Protein AF-A0A7S3U6E6-F1 (afdb_monomer)

Secondary structure (DSSP, 8-state):
--HHHHHHHHHHHHHHHHHHHHHHHTT-HHHHHHHHHHHHHHHHHHHHHGGGS-HHHHHHHHHHHHHHHHHHHHHHHHIIIII-PPPPPGGGSPPPPP-----PPPGGGTS--SSS---TTS-----TTTTSPPHHHHHHHHHHHHHHHHHHHHHHHHHHHHHHHHHHHHHHTTTTHHHHHHHHTT-----SS----HHHHHHHHHHHHTTHHHHHHHHHHHHHHHHHHHHHHHHHHHHHHHHHHHHHHHHHHHHTHHHHTT--HHHHHHHHHHHHHHHHHHHHHHHHHHHHHHHHHHHHHHHTTS---

Organism: NCBI:txid141414

InterPro domains:
  IPR004328 BRO1 domain [PF03097] (7-146)
  IPR025304 ALIX V-shaped domain [PF13949] (196-299)
  IPR038499 BRO1 domain superfamily [G3DSA:1.25.40.280] (1-129)

Foldseek 3Di:
DDVVLLVVLLVQLVLLQVVLVVCVVVVNLLASLLSLVVSLVSLVVSLVVCPVPDPVVSVVSVVSNVVSVVVNVVSVVCCVPPVVDHRDHNVVDDDRDDDDPDDDDDVVQVDPPQDDDHDPPDPPDDDPCPVPDDPVVVVVVVVVVVVVVVVVVVVVVVVVVVVVVVVVVCVVVVPPQVVQLVVVVPDDDDDDDRDGRPVVVVVVVVCVVCVHVVNVVVVLVVLVVVLVVLVVVLVVLVVVLVVVVVVLVVCCVVVPPVSVVVPPPVVVSVVVVVVSVVSVVVSVVSVVVSVVVVVVSVVVVVVVPPPPD

pLDDT: mean 84.19, std 14.49, range [32.25, 97.5]

Sequence (309 aa):
ANVVDWNLALFEGLAQFHAAEQHAAAYEYGHQVARLSIGVVKLKHAVALSSKATPELRKVYEEALAKVEWAHGLAVKDNSTVYLEPIPDAATLPAVPGTSIAKPLPYEDLEPTNGESGPPNTSTSEDPFIHIVPVAIQHILDRYDTAARAKLDSLNERLQKVVERGSSRLLELDLPHALQAMEGGDKSQTSGVEALPTSLAASLTAVHKAGGEQALRAAVTKLSEVELKCTKAAEEVGATLDGEEAAEREMETEHGPQWRLVSTASAAITAARADLSSCSAKLSAAAKANALVFERFSKLTASDAMPLL

Nearest PDB structures (foldseek):
  5crv-assembly1_A  TM=9.627E-01  e=7.855E-04  Homo sapiens
  5mk2-assembly2_B  TM=9.727E-01  e=1.427E-03  Homo sapiens
  5crv-assembly2_B  TM=9.685E-01  e=2.454E-03  Homo sapiens
  5mjz-assembly2_B  TM=9.714E-01  e=6.517E-03  Homo sapiens
  5mk2-assembly1_A  TM=8.931E-01  e=8.548E-03  Homo sapiens

Solvent-accessible surface area (backbone atoms only — not comparable to full-atom values): 17686 Å² total; per-residue (Å²): 130,56,74,65,59,32,50,49,29,40,52,55,14,51,51,26,44,56,53,18,53,54,28,51,74,69,72,36,55,18,55,18,39,38,32,24,54,54,14,42,54,32,23,52,49,20,47,63,64,37,70,83,50,57,73,72,63,40,46,56,44,50,53,52,36,52,54,44,47,51,53,34,54,49,45,48,51,46,30,74,73,75,67,67,53,75,66,56,59,79,86,78,56,82,81,83,87,85,78,86,87,76,74,86,78,60,68,75,68,71,42,81,55,89,71,90,82,53,68,98,82,65,80,88,70,73,66,93,55,77,83,60,78,55,67,73,57,53,56,51,51,52,52,48,52,53,52,51,48,54,52,51,51,52,52,49,53,52,50,50,55,49,51,52,53,49,52,52,53,30,54,76,66,42,48,69,51,56,59,42,51,58,65,58,68,74,59,82,84,79,85,90,71,87,80,69,33,67,70,57,51,51,51,50,52,52,42,52,74,66,45,40,68,63,44,52,54,52,51,55,54,49,50,54,53,50,51,52,52,53,53,48,52,50,51,52,52,49,51,52,53,54,50,52,54,49,53,51,52,50,46,39,73,75,49,41,75,65,38,64,77,70,57,61,56,67,65,52,50,52,52,52,49,54,52,51,52,54,50,50,52,51,50,56,53,48,52,54,52,48,50,54,50,52,53,52,50,49,54,56,60,53,60,68,69,55,78,86,125

Mean predicted aligned error: 15.64 Å

Radius of gyration: 49.85 Å; Cα contacts (8 Å, |Δi|>4): 158; chains: 1; bounding box: 90×58×134 Å

Structure (mmCIF, N/CA/C/O backbone):
data_AF-A0A7S3U6E6-F1
#
_entry.id   AF-A0A7S3U6E6-F1
#
loop_
_atom_site.group_PDB
_atom_site.id
_atom_site.type_symbol
_atom_site.label_atom_id
_atom_site.label_alt_id
_atom_site.label_comp_id
_atom_site.label_asym_id
_atom_site.label_entity_id
_atom_site.label_seq_id
_atom_site.pdbx_PDB_ins_code
_atom_site.Cartn_x
_atom_site.Cartn_y
_atom_site.Cartn_z
_atom_site.occupancy
_atom_site.B_iso_or_equiv
_atom_site.auth_seq_id
_atom_site.auth_comp_id
_atom_site.auth_asym_id
_atom_site.auth_atom_id
_atom_site.pdbx_PDB_model_num
ATOM 1 N N . ALA A 1 1 ? 19.314 14.553 -38.850 1.00 57.84 1 ALA A N 1
ATOM 2 C CA . ALA A 1 1 ? 19.413 13.263 -39.545 1.00 57.84 1 ALA A CA 1
ATOM 3 C C . ALA A 1 1 ? 19.438 12.210 -38.462 1.00 57.84 1 ALA A C 1
ATOM 5 O O . ALA A 1 1 ? 20.307 12.276 -37.594 1.00 57.84 1 ALA A O 1
ATOM 6 N N . ASN A 1 2 ? 18.406 11.380 -38.426 1.00 78.94 2 ASN A N 1
ATOM 7 C CA . ASN A 1 2 ? 18.272 10.351 -37.407 1.00 78.94 2 ASN A CA 1
ATOM 8 C C . ASN A 1 2 ? 19.170 9.173 -37.802 1.00 78.94 2 ASN A C 1
ATOM 10 O O . ASN A 1 2 ? 19.362 8.925 -38.988 1.00 78.94 2 ASN A O 1
ATOM 14 N N . VAL A 1 3 ? 19.705 8.427 -36.830 1.00 84.50 3 VAL A N 1
ATOM 15 C CA . VAL A 1 3 ? 20.525 7.218 -37.084 1.00 84.50 3 VAL A CA 1
ATOM 16 C C . VAL A 1 3 ? 19.800 6.229 -38.011 1.00 84.50 3 VAL A C 1
ATOM 18 O O . VAL A 1 3 ? 20.423 5.524 -38.799 1.00 84.50 3 VAL A O 1
ATOM 21 N N . VAL A 1 4 ? 18.465 6.239 -37.970 1.00 89.12 4 VAL A N 1
ATOM 22 C CA . VAL A 1 4 ? 17.587 5.491 -38.877 1.00 89.12 4 VAL A CA 1
ATOM 23 C C . VAL A 1 4 ? 17.832 5.849 -40.347 1.00 89.12 4 VAL A C 1
ATOM 25 O O . VAL A 1 4 ? 17.967 4.946 -41.163 1.00 89.12 4 VAL A O 1
ATOM 28 N N . ASP A 1 5 ? 17.960 7.136 -40.683 1.00 88.31 5 ASP A N 1
ATOM 29 C CA . ASP A 1 5 ? 18.168 7.598 -42.063 1.00 88.31 5 ASP A CA 1
ATOM 30 C C . ASP A 1 5 ? 19.552 7.181 -42.587 1.00 88.31 5 ASP A C 1
ATOM 32 O O . ASP A 1 5 ? 19.709 6.828 -43.756 1.00 88.31 5 ASP A O 1
ATOM 36 N N . TRP A 1 6 ? 20.564 7.188 -41.710 1.00 89.56 6 TRP A N 1
ATOM 37 C CA . TRP A 1 6 ? 21.925 6.740 -42.034 1.00 89.56 6 TRP A CA 1
ATOM 38 C C . TRP A 1 6 ? 21.951 5.243 -42.331 1.00 89.56 6 TRP A C 1
ATOM 40 O O . TRP A 1 6 ? 22.497 4.810 -43.346 1.00 89.56 6 TRP A O 1
ATOM 50 N N . ASN A 1 7 ? 21.314 4.458 -41.459 1.00 91.25 7 ASN A N 1
ATOM 51 C CA . ASN A 1 7 ? 21.213 3.013 -41.611 1.00 91.25 7 ASN A CA 1
ATOM 52 C C . ASN A 1 7 ? 20.368 2.629 -42.826 1.00 91.25 7 ASN A C 1
ATOM 54 O O . ASN A 1 7 ? 20.728 1.689 -43.525 1.00 91.25 7 ASN A O 1
ATOM 58 N N . LEU A 1 8 ? 19.302 3.373 -43.128 1.00 92.12 8 LEU A N 1
ATOM 59 C CA . LEU A 1 8 ? 18.511 3.165 -44.339 1.00 92.12 8 LEU A CA 1
ATOM 60 C C . LEU A 1 8 ? 19.380 3.317 -45.594 1.00 92.12 8 LEU A C 1
ATOM 62 O O . LEU A 1 8 ? 19.430 2.404 -46.415 1.00 92.12 8 LEU A O 1
ATOM 66 N N . ALA A 1 9 ? 20.123 4.422 -45.715 1.00 91.50 9 ALA A N 1
ATOM 67 C CA . ALA A 1 9 ? 21.007 4.655 -46.857 1.00 91.50 9 ALA A CA 1
ATOM 68 C C . ALA A 1 9 ? 22.141 3.613 -46.956 1.00 91.50 9 ALA A C 1
ATOM 70 O O . ALA A 1 9 ? 22.492 3.188 -48.059 1.00 91.50 9 ALA A O 1
ATOM 71 N N . LEU A 1 10 ? 22.679 3.164 -45.814 1.00 92.94 10 LEU A N 1
ATOM 72 C CA . LEU A 1 10 ? 23.661 2.078 -45.749 1.00 92.94 10 LEU A CA 1
ATOM 73 C C . LEU A 1 10 ? 23.078 0.758 -46.274 1.00 92.94 10 LEU A C 1
ATOM 75 O O . LEU A 1 10 ? 23.670 0.141 -47.160 1.00 92.94 10 LEU A O 1
ATOM 79 N N . PHE A 1 11 ? 21.923 0.329 -45.757 1.00 93.12 11 PHE A N 1
ATOM 80 C CA . PHE A 1 11 ? 21.295 -0.930 -46.160 1.00 93.12 11 PHE A CA 1
ATOM 81 C C . PHE A 1 11 ? 20.821 -0.902 -47.616 1.00 93.12 11 PHE A C 1
ATOM 83 O O . PHE A 1 11 ? 20.981 -1.901 -48.312 1.00 93.12 11 PHE A O 1
ATOM 90 N N . GLU A 1 12 ? 20.326 0.234 -48.117 1.00 92.44 12 GLU A N 1
ATOM 91 C CA . GLU A 1 12 ? 20.015 0.408 -49.542 1.00 92.44 12 GLU A CA 1
ATOM 92 C C . GLU A 1 12 ? 21.263 0.251 -50.424 1.00 92.44 12 GLU A C 1
ATOM 94 O O . GLU A 1 12 ? 21.216 -0.431 -51.449 1.00 92.44 12 GLU A O 1
ATOM 99 N N . GLY A 1 13 ? 22.391 0.853 -50.029 1.00 93.06 13 GLY A N 1
ATOM 100 C CA . GLY A 1 13 ? 23.655 0.737 -50.758 1.00 93.06 13 GLY A CA 1
ATOM 101 C C . GLY A 1 13 ? 24.201 -0.694 -50.779 1.00 93.06 13 GLY A C 1
ATOM 102 O O . GLY A 1 13 ? 24.593 -1.196 -51.834 1.00 93.06 13 GLY A O 1
ATOM 103 N N . LEU A 1 14 ? 24.163 -1.379 -49.633 1.00 93.56 14 LEU A N 1
ATOM 104 C CA . LEU A 1 14 ? 24.578 -2.780 -49.511 1.00 93.56 14 LEU A CA 1
ATOM 105 C C . LEU A 1 14 ? 23.646 -3.738 -50.268 1.00 93.56 14 LEU A C 1
ATOM 107 O O . LEU A 1 14 ? 24.119 -4.702 -50.868 1.00 93.56 14 LEU A O 1
ATOM 111 N N . ALA A 1 15 ? 22.341 -3.457 -50.306 1.00 93.81 15 ALA A N 1
ATOM 112 C CA . ALA A 1 15 ? 21.394 -4.232 -51.103 1.00 93.81 15 ALA A CA 1
ATOM 113 C C . ALA A 1 15 ? 21.735 -4.168 -52.602 1.00 93.81 15 ALA A C 1
ATOM 115 O O . ALA A 1 15 ? 21.702 -5.194 -53.280 1.00 93.81 15 ALA A O 1
ATOM 116 N N . GLN A 1 16 ? 22.127 -2.994 -53.117 1.00 93.75 16 GLN A N 1
ATOM 117 C CA . GLN A 1 16 ? 22.578 -2.858 -54.510 1.00 93.75 16 GLN A CA 1
ATOM 118 C C . GLN A 1 16 ? 23.916 -3.558 -54.768 1.00 93.75 16 GLN A C 1
ATOM 120 O O . GLN A 1 16 ? 24.091 -4.142 -55.835 1.00 93.75 16 GLN A O 1
ATOM 125 N N . PHE A 1 17 ? 24.835 -3.546 -53.798 1.00 94.94 17 PHE A N 1
ATOM 126 C CA . PHE A 1 17 ? 26.099 -4.280 -53.886 1.00 94.94 17 PHE A CA 1
ATOM 127 C C . PHE A 1 17 ? 25.871 -5.794 -54.034 1.00 94.94 17 PHE A C 1
ATOM 129 O O . PHE A 1 17 ? 26.370 -6.394 -54.983 1.00 94.94 17 PHE A O 1
ATOM 136 N N . HIS A 1 18 ? 25.048 -6.399 -53.173 1.00 93.62 18 HIS A N 1
ATOM 137 C CA . HIS A 1 18 ? 24.742 -7.831 -53.266 1.00 93.62 18 HIS A CA 1
ATOM 138 C C . HIS A 1 18 ? 23.909 -8.188 -54.504 1.00 93.62 18 HIS A C 1
ATOM 140 O O . HIS A 1 18 ? 24.116 -9.239 -55.105 1.00 93.62 18 HIS A O 1
ATOM 146 N N . ALA A 1 19 ? 23.004 -7.309 -54.942 1.00 92.38 19 ALA A N 1
ATOM 147 C CA . ALA A 1 19 ? 22.303 -7.498 -56.211 1.00 92.38 19 ALA A CA 1
ATOM 148 C C . ALA A 1 19 ? 23.268 -7.443 -57.413 1.00 92.38 19 ALA A C 1
ATOM 150 O O . ALA A 1 19 ? 23.096 -8.185 -58.376 1.00 92.38 19 ALA A O 1
ATOM 151 N N . ALA A 1 20 ? 24.311 -6.608 -57.364 1.00 93.00 20 ALA A N 1
ATOM 152 C CA . ALA A 1 20 ? 25.338 -6.574 -58.401 1.00 93.00 20 ALA A CA 1
ATOM 153 C C . ALA A 1 20 ? 26.174 -7.866 -58.444 1.00 93.00 20 ALA A C 1
ATOM 155 O O . ALA A 1 20 ? 26.510 -8.324 -59.532 1.00 93.00 20 ALA A O 1
ATOM 156 N N . GLU A 1 21 ? 26.461 -8.489 -57.295 1.00 93.31 21 GLU A N 1
ATOM 157 C CA . GLU A 1 21 ? 27.116 -9.809 -57.237 1.00 93.31 21 GLU A CA 1
ATOM 158 C C . GLU A 1 21 ? 26.274 -10.897 -57.929 1.00 93.31 21 GLU A C 1
ATOM 160 O O . GLU A 1 21 ? 26.826 -11.765 -58.604 1.00 93.31 21 GLU A O 1
ATOM 165 N N . GLN A 1 22 ? 24.940 -10.824 -57.835 1.00 92.88 22 GLN A N 1
ATOM 166 C CA . GLN A 1 22 ? 24.043 -11.746 -58.547 1.00 92.88 22 GLN A CA 1
ATOM 167 C C . GLN A 1 22 ? 24.127 -11.568 -60.070 1.00 92.88 22 GLN A C 1
ATOM 169 O O . GLN A 1 22 ? 24.227 -12.560 -60.789 1.00 92.88 22 GLN A O 1
ATOM 174 N N . HIS A 1 23 ? 24.153 -10.325 -60.566 1.00 90.94 23 HIS A N 1
ATOM 175 C CA . HIS A 1 23 ? 24.344 -10.049 -61.997 1.00 90.94 23 HIS A CA 1
ATOM 176 C C . HIS A 1 23 ? 25.736 -10.466 -62.488 1.00 90.94 23 HIS A C 1
ATOM 178 O O . HIS A 1 23 ? 25.863 -11.007 -63.583 1.00 90.94 23 HIS A O 1
ATOM 184 N N . ALA A 1 24 ? 26.772 -10.307 -61.657 1.00 91.38 24 ALA A N 1
ATOM 185 C CA . ALA A 1 24 ? 28.116 -10.794 -61.964 1.00 91.38 24 ALA A CA 1
ATOM 186 C C . ALA A 1 24 ? 28.147 -12.323 -62.130 1.00 91.38 24 ALA A C 1
ATOM 188 O O . ALA A 1 24 ? 28.786 -12.837 -63.046 1.00 91.38 24 ALA A O 1
ATOM 189 N N . ALA A 1 25 ? 27.425 -13.053 -61.272 1.00 92.88 25 ALA A N 1
ATOM 190 C CA . ALA A 1 25 ? 27.280 -14.505 -61.373 1.00 92.88 25 ALA A CA 1
ATOM 191 C C . ALA A 1 25 ? 26.438 -14.942 -62.588 1.00 92.88 25 ALA A C 1
ATOM 193 O O . ALA A 1 25 ? 26.636 -16.039 -63.105 1.00 92.88 25 ALA A O 1
ATO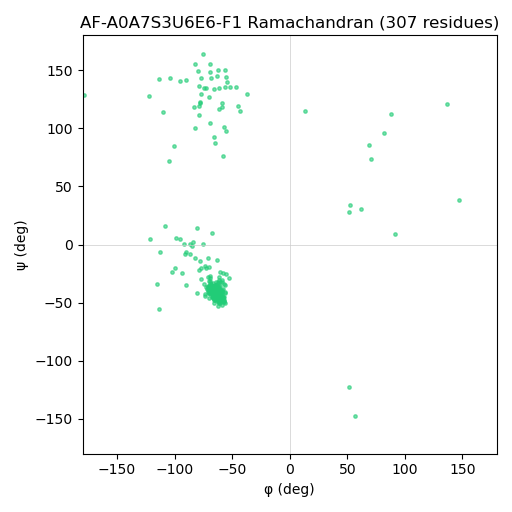M 194 N N . ALA A 1 26 ? 25.521 -14.086 -63.049 1.00 92.81 26 ALA A N 1
ATOM 195 C CA . ALA A 1 26 ? 24.709 -14.295 -64.246 1.00 92.81 26 ALA A CA 1
ATOM 196 C C . ALA A 1 26 ? 25.406 -13.870 -65.555 1.00 92.81 26 ALA A C 1
ATOM 198 O O . ALA A 1 26 ? 24.804 -14.002 -66.617 1.00 92.81 26 ALA A O 1
ATOM 199 N N . TYR A 1 27 ? 26.660 -13.401 -65.492 1.00 91.50 27 TYR A N 1
ATOM 200 C CA . TYR A 1 27 ? 27.415 -12.852 -66.628 1.00 91.50 27 TYR A CA 1
ATOM 201 C C . TYR A 1 27 ? 26.779 -11.596 -67.254 1.00 91.50 27 TYR A C 1
ATOM 203 O O . TYR A 1 27 ? 26.931 -11.357 -68.444 1.00 91.50 27 TYR A O 1
ATOM 211 N N . GLU A 1 28 ? 26.072 -10.788 -66.459 1.00 92.31 28 GLU A N 1
ATOM 212 C CA . GLU A 1 28 ? 25.461 -9.518 -66.875 1.00 92.31 28 GLU A CA 1
ATOM 213 C C . GLU A 1 28 ? 26.282 -8.334 -66.329 1.00 92.31 28 GLU A C 1
ATOM 215 O O . GLU A 1 28 ? 25.890 -7.629 -65.388 1.00 92.31 28 GLU A O 1
ATOM 220 N N . TYR A 1 29 ? 27.462 -8.117 -66.902 1.00 91.50 29 TYR A N 1
ATOM 221 C CA . TYR A 1 29 ? 28.455 -7.161 -66.404 1.00 91.50 29 TYR A CA 1
ATOM 222 C C . TYR A 1 29 ? 28.026 -5.694 -66.562 1.00 91.50 29 TYR A C 1
ATOM 224 O O . TYR A 1 29 ? 28.330 -4.862 -65.699 1.00 91.50 29 TYR A O 1
ATOM 232 N N . GLY A 1 30 ? 27.249 -5.361 -67.595 1.00 90.31 30 GLY A N 1
ATOM 233 C CA . GLY A 1 30 ? 26.661 -4.026 -67.754 1.00 90.31 30 GLY A CA 1
ATOM 234 C C . GLY A 1 30 ? 25.697 -3.682 -66.610 1.00 90.31 30 GLY A C 1
ATOM 235 O O . GLY A 1 30 ? 25.756 -2.589 -66.039 1.00 90.31 30 GLY A O 1
ATOM 236 N N . HIS A 1 31 ? 24.862 -4.646 -66.209 1.00 91.06 31 HIS A N 1
ATOM 237 C CA . HIS A 1 31 ? 23.905 -4.503 -65.104 1.00 91.06 31 HIS A CA 1
ATOM 238 C C . HIS A 1 31 ? 24.609 -4.446 -63.742 1.00 91.06 31 HIS A C 1
ATOM 240 O O . HIS A 1 31 ? 24.211 -3.663 -62.872 1.00 91.06 31 HIS A O 1
ATOM 246 N N . GLN A 1 32 ? 25.690 -5.214 -63.570 1.00 92.94 32 GLN A N 1
ATOM 247 C CA . GLN A 1 32 ? 26.552 -5.149 -62.389 1.00 92.94 32 GLN A CA 1
ATOM 248 C C . GLN A 1 32 ? 27.117 -3.734 -62.182 1.00 92.94 32 GLN A C 1
ATOM 250 O O . GLN A 1 32 ? 27.002 -3.181 -61.084 1.00 92.94 32 GLN A O 1
ATOM 255 N N . VAL A 1 33 ? 27.691 -3.125 -63.225 1.00 93.12 33 VAL A N 1
ATOM 256 C CA . VAL A 1 33 ? 28.252 -1.765 -63.151 1.00 93.12 33 VAL A CA 1
ATOM 257 C C . VAL A 1 33 ? 27.169 -0.740 -62.813 1.00 93.12 33 VAL A C 1
ATOM 259 O O . VAL A 1 33 ? 27.366 0.088 -61.918 1.00 93.12 33 VAL A O 1
ATOM 262 N N . ALA A 1 34 ? 26.002 -0.829 -63.459 1.00 93.06 34 ALA A N 1
ATOM 263 C CA . ALA A 1 34 ? 24.884 0.072 -63.196 1.00 93.06 34 ALA A CA 1
ATOM 264 C C . ALA A 1 34 ? 24.429 0.006 -61.725 1.00 93.06 34 ALA A C 1
ATOM 266 O O . ALA A 1 34 ? 24.319 1.044 -61.068 1.00 93.06 34 ALA A O 1
ATOM 267 N N . ARG A 1 35 ? 24.261 -1.195 -61.152 1.00 93.00 35 ARG A N 1
ATOM 268 C CA . ARG A 1 35 ? 23.884 -1.353 -59.734 1.00 93.00 35 ARG A CA 1
ATOM 269 C C . ARG A 1 35 ? 24.956 -0.878 -58.760 1.00 93.00 35 ARG A C 1
ATOM 271 O O . ARG A 1 35 ? 24.628 -0.204 -57.782 1.00 93.00 35 ARG A O 1
ATOM 278 N N . LEU A 1 36 ? 26.228 -1.174 -59.027 1.00 94.31 36 LEU A N 1
ATOM 279 C CA . LEU A 1 36 ? 27.333 -0.699 -58.190 1.00 94.31 36 LEU A CA 1
ATOM 280 C C . LEU A 1 36 ? 27.416 0.831 -58.184 1.00 94.31 36 LEU A C 1
ATOM 282 O O . LEU A 1 36 ? 27.642 1.418 -57.127 1.00 94.31 36 LEU A O 1
ATOM 286 N N . SER A 1 37 ? 27.154 1.486 -59.318 1.00 93.94 37 SER A N 1
ATOM 287 C CA . SER A 1 37 ? 27.130 2.952 -59.392 1.00 93.94 37 SER A CA 1
ATOM 288 C C . SER A 1 37 ? 26.057 3.562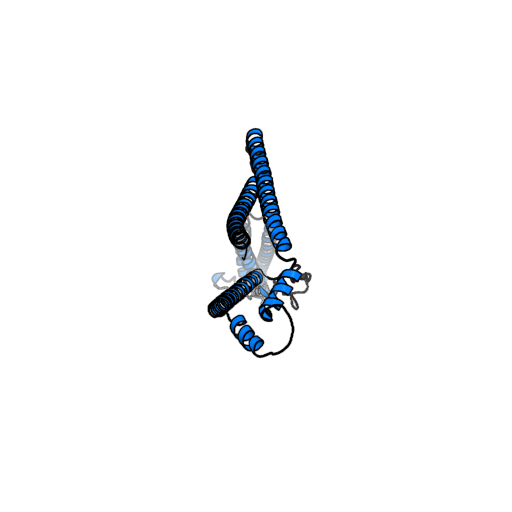 -58.473 1.00 93.94 37 SER A C 1
ATOM 290 O O . SER A 1 37 ? 26.336 4.508 -57.732 1.00 93.94 37 SER A O 1
ATOM 292 N N . ILE A 1 38 ? 24.863 2.957 -58.422 1.00 92.56 38 ILE A N 1
ATOM 293 C CA . ILE A 1 38 ? 23.770 3.357 -57.522 1.00 92.56 38 ILE A CA 1
ATOM 294 C C . ILE A 1 38 ? 24.174 3.128 -56.060 1.00 92.56 38 ILE A C 1
ATOM 296 O O . ILE A 1 38 ? 23.966 4.005 -55.216 1.00 92.56 38 ILE A O 1
ATOM 300 N N . GLY A 1 39 ? 24.790 1.980 -55.760 1.00 92.94 39 GLY A N 1
ATOM 301 C CA . GLY A 1 39 ? 25.299 1.654 -54.426 1.00 92.94 39 GLY A CA 1
ATOM 302 C C . GLY A 1 39 ? 26.314 2.681 -53.913 1.00 92.94 39 GLY A C 1
ATOM 303 O O . GLY A 1 39 ? 26.185 3.161 -52.786 1.00 92.94 39 GLY A O 1
ATOM 304 N N . VAL A 1 40 ? 27.266 3.101 -54.756 1.00 94.81 40 VAL A N 1
ATOM 305 C CA . VAL A 1 40 ? 28.261 4.137 -54.416 1.00 94.81 40 VAL A CA 1
ATOM 306 C C . VAL A 1 40 ? 27.590 5.476 -54.101 1.00 94.81 40 VAL A C 1
ATOM 308 O O . VAL A 1 40 ? 27.946 6.117 -53.111 1.00 94.81 40 VAL A O 1
ATOM 311 N N . VAL A 1 41 ? 26.604 5.907 -54.894 1.00 94.81 41 VAL A N 1
ATOM 312 C CA . VAL A 1 41 ? 25.874 7.166 -54.645 1.00 94.81 41 VAL A CA 1
ATOM 313 C C . VAL A 1 41 ? 25.133 7.118 -53.304 1.00 94.81 41 VAL A C 1
ATOM 315 O O . VAL A 1 41 ? 25.199 8.074 -52.526 1.00 94.81 41 VAL A O 1
ATOM 318 N N . LYS A 1 42 ? 24.472 5.998 -52.994 1.00 93.00 42 LYS A N 1
ATOM 319 C CA . LYS A 1 42 ? 23.738 5.802 -51.733 1.00 93.00 42 LYS A CA 1
ATOM 320 C C . LYS A 1 42 ? 24.662 5.765 -50.514 1.00 93.00 42 LYS A C 1
ATOM 322 O O . LYS A 1 42 ? 24.359 6.406 -49.510 1.00 93.00 42 LYS A O 1
ATOM 327 N N . LEU A 1 43 ? 25.820 5.113 -50.616 1.00 92.88 43 LEU A N 1
ATOM 328 C CA . LEU A 1 43 ? 26.810 5.075 -49.534 1.00 92.88 43 LEU A CA 1
ATOM 329 C C . LEU A 1 43 ? 27.514 6.422 -49.333 1.00 92.88 43 LEU A C 1
ATOM 331 O O . LEU A 1 43 ? 27.734 6.827 -48.194 1.00 92.88 43 LEU A O 1
ATOM 335 N N . LYS A 1 44 ? 27.783 7.179 -50.407 1.00 93.50 44 LYS A N 1
ATOM 336 C CA . LYS A 1 44 ? 28.262 8.573 -50.305 1.00 93.50 44 LYS A CA 1
ATOM 337 C C . LYS A 1 44 ? 27.272 9.453 -49.558 1.00 93.50 44 LYS A C 1
ATOM 339 O O . LYS A 1 44 ? 27.670 10.258 -48.716 1.00 93.50 44 LYS A O 1
ATOM 344 N N . HIS A 1 45 ? 25.985 9.270 -49.834 1.00 91.00 45 HIS A N 1
ATOM 345 C CA . HIS A 1 45 ? 24.927 9.955 -49.108 1.00 91.00 45 HIS A CA 1
ATOM 346 C C . HIS A 1 45 ? 24.888 9.535 -47.628 1.00 91.00 45 HIS A C 1
ATOM 348 O O . HIS A 1 45 ? 24.809 10.408 -46.767 1.00 91.00 45 HIS A O 1
ATOM 354 N N . ALA A 1 46 ? 25.039 8.243 -47.313 1.00 89.62 46 ALA A N 1
ATOM 355 C CA . ALA A 1 46 ? 25.116 7.753 -45.933 1.00 89.62 46 ALA A CA 1
ATOM 356 C C . ALA A 1 46 ? 26.277 8.396 -45.147 1.00 89.62 46 ALA A C 1
ATOM 358 O O . ALA A 1 46 ? 26.056 8.911 -44.050 1.00 89.62 46 ALA A O 1
ATOM 359 N N . VAL A 1 47 ? 27.479 8.462 -45.737 1.00 90.31 47 VAL A N 1
ATOM 360 C CA . VAL A 1 47 ? 28.668 9.085 -45.121 1.00 90.31 47 VAL A CA 1
ATOM 361 C C . VAL A 1 47 ? 28.490 10.597 -44.924 1.00 90.31 47 VAL A C 1
ATOM 363 O O . VAL A 1 47 ? 28.868 11.142 -43.885 1.00 90.31 47 VAL A O 1
ATOM 366 N N . ALA A 1 48 ? 27.875 11.291 -45.888 1.00 90.31 48 ALA A N 1
ATOM 367 C CA . ALA A 1 48 ? 27.573 12.718 -45.760 1.00 90.31 48 ALA A CA 1
ATOM 368 C C . ALA A 1 48 ? 26.578 12.993 -44.616 1.00 90.31 48 ALA A C 1
ATOM 370 O O . ALA A 1 48 ? 26.755 13.934 -43.829 1.00 90.31 48 ALA A O 1
ATOM 371 N N . LEU A 1 49 ? 25.553 12.146 -44.486 1.00 86.75 49 LEU A N 1
ATOM 372 C CA . LEU A 1 49 ? 24.557 12.247 -43.422 1.00 86.75 49 LEU A CA 1
ATOM 373 C C . LEU A 1 49 ? 25.140 11.912 -42.041 1.00 86.75 49 LEU A C 1
ATOM 375 O O . LEU A 1 49 ? 24.757 12.560 -41.062 1.00 86.75 49 LEU A O 1
ATOM 379 N N . SER A 1 50 ? 26.087 10.972 -41.954 1.00 86.12 50 SER A N 1
ATOM 380 C CA . SER A 1 50 ? 26.750 10.557 -40.709 1.00 86.12 50 SER A CA 1
ATOM 381 C C . SER A 1 50 ? 27.879 11.496 -40.253 1.00 86.12 50 SER A C 1
ATOM 383 O O . SER A 1 50 ? 28.663 11.139 -39.377 1.00 86.12 50 SER A O 1
ATOM 385 N N . SER A 1 51 ? 27.985 12.709 -40.806 1.00 82.44 51 SER A N 1
ATOM 386 C CA . SER A 1 51 ? 29.035 13.689 -40.463 1.00 82.44 51 SER A CA 1
ATOM 387 C C . SER A 1 51 ? 29.085 14.079 -38.978 1.00 82.44 51 SER A C 1
ATOM 389 O O . SER A 1 51 ? 30.139 14.479 -38.487 1.00 82.44 51 SER A O 1
ATOM 391 N N . LYS A 1 52 ? 27.963 13.943 -38.259 1.00 81.44 52 LYS A N 1
ATOM 392 C CA . LYS A 1 52 ? 27.833 14.211 -36.814 1.00 81.44 52 LYS A CA 1
ATOM 393 C C . LYS A 1 52 ? 27.908 12.946 -35.939 1.00 81.44 52 LYS A C 1
ATOM 395 O O . LYS A 1 52 ? 27.643 13.035 -34.743 1.00 81.44 52 LYS A O 1
ATOM 400 N N . ALA A 1 53 ? 28.193 11.779 -36.520 1.00 82.31 53 ALA A N 1
ATOM 401 C CA . ALA A 1 53 ? 28.298 10.512 -35.796 1.00 82.31 53 ALA A CA 1
ATOM 402 C C . ALA A 1 53 ? 29.614 10.403 -35.004 1.00 82.31 53 ALA A C 1
ATOM 404 O O . ALA A 1 53 ? 30.575 11.129 -35.264 1.00 82.31 53 ALA A O 1
ATOM 405 N N . THR A 1 54 ? 29.669 9.463 -34.058 1.00 87.25 54 THR A N 1
ATOM 406 C CA . THR A 1 54 ? 30.914 9.092 -33.372 1.00 87.25 54 THR A CA 1
ATOM 407 C C . THR A 1 54 ? 31.938 8.526 -34.366 1.00 87.25 54 THR A C 1
ATOM 409 O O . THR A 1 54 ? 31.550 7.939 -35.385 1.00 87.25 54 THR A O 1
ATOM 412 N N . PRO A 1 55 ? 33.249 8.690 -34.110 1.00 86.00 55 PRO A N 1
ATOM 413 C CA . PRO A 1 55 ? 34.284 8.246 -35.041 1.00 86.00 55 PRO A CA 1
ATOM 414 C C . PRO A 1 55 ? 34.251 6.731 -35.288 1.00 86.00 55 PRO A C 1
ATOM 416 O O . PRO A 1 55 ? 34.570 6.295 -36.390 1.00 86.00 55 PRO A O 1
ATOM 419 N N . GLU A 1 56 ? 33.821 5.925 -34.316 1.00 86.44 56 GLU A N 1
ATOM 420 C CA . GLU A 1 56 ? 33.674 4.473 -34.458 1.00 86.44 56 GLU A CA 1
ATOM 421 C C . GLU A 1 56 ? 32.556 4.107 -35.435 1.00 86.44 56 GLU A C 1
ATOM 423 O O . GLU A 1 56 ? 32.750 3.270 -36.311 1.00 86.44 56 GLU A O 1
ATOM 428 N N . LEU A 1 57 ? 31.396 4.760 -35.324 1.00 85.19 57 LEU A N 1
ATOM 429 C CA . LEU A 1 57 ? 30.257 4.486 -36.199 1.00 85.19 57 LEU A CA 1
ATOM 430 C C . LEU A 1 57 ? 30.520 4.998 -37.620 1.00 85.19 57 LEU A C 1
ATOM 432 O O . LEU A 1 57 ? 30.164 4.352 -38.602 1.00 85.19 57 LEU A O 1
ATOM 436 N N . ARG A 1 58 ? 31.202 6.141 -37.732 1.00 87.50 58 ARG A N 1
ATOM 437 C CA . ARG A 1 58 ? 31.606 6.709 -39.018 1.00 87.50 58 ARG A CA 1
ATOM 438 C C . ARG A 1 58 ? 32.533 5.776 -39.803 1.00 87.50 58 ARG A C 1
ATOM 440 O O . ARG A 1 58 ? 32.340 5.638 -41.010 1.00 87.50 58 ARG A O 1
ATOM 447 N N . LYS A 1 59 ? 33.467 5.092 -39.128 1.00 90.75 59 LYS A N 1
ATOM 448 C CA . LYS A 1 59 ? 34.339 4.087 -39.760 1.00 90.75 59 LYS A CA 1
ATOM 449 C C . LYS A 1 59 ? 33.545 2.981 -40.450 1.00 90.75 59 LYS A C 1
ATOM 451 O O . LYS A 1 59 ? 33.883 2.629 -41.569 1.00 90.75 59 LYS A O 1
ATOM 456 N N . VAL A 1 60 ? 32.452 2.503 -39.849 1.00 89.62 60 VAL A N 1
ATOM 457 C CA . VAL A 1 60 ? 31.611 1.445 -40.444 1.00 89.62 60 VAL A CA 1
ATOM 458 C C . VAL A 1 60 ? 31.035 1.877 -41.800 1.00 89.62 60 VAL A C 1
ATOM 460 O O . VAL A 1 60 ? 31.058 1.107 -42.760 1.00 89.62 60 VAL A O 1
ATOM 463 N N . TYR A 1 61 ? 30.551 3.119 -41.911 1.00 91.12 61 TYR A N 1
ATOM 464 C CA . TYR A 1 61 ? 30.015 3.641 -43.174 1.00 91.12 61 TYR A CA 1
ATOM 465 C C . TYR A 1 61 ? 31.115 3.892 -44.216 1.00 91.12 61 TYR A C 1
ATOM 467 O O . TYR A 1 61 ? 30.915 3.615 -45.399 1.00 91.12 61 TYR A O 1
ATOM 475 N N . GLU A 1 62 ? 32.275 4.398 -43.790 1.00 92.06 62 GLU A N 1
ATOM 476 C CA . GLU A 1 62 ? 33.427 4.639 -44.668 1.00 92.06 62 GLU A CA 1
ATOM 477 C C . GLU A 1 62 ? 34.039 3.327 -45.189 1.00 92.06 62 GLU A C 1
ATOM 479 O O . GLU A 1 62 ? 34.359 3.233 -46.373 1.00 92.06 62 GLU A O 1
ATOM 484 N N . GLU A 1 63 ? 34.128 2.290 -44.355 1.00 93.81 63 GLU A N 1
ATOM 485 C CA . GLU A 1 63 ? 34.568 0.945 -44.748 1.00 93.81 63 GLU A CA 1
ATOM 486 C C . GLU A 1 63 ? 33.606 0.310 -45.761 1.00 93.81 63 GLU A C 1
ATOM 488 O O . GLU A 1 63 ? 34.044 -0.248 -46.773 1.00 93.81 63 GLU A O 1
ATOM 493 N N . ALA A 1 64 ? 32.293 0.440 -45.538 1.00 92.81 64 ALA A N 1
ATOM 494 C CA . ALA A 1 64 ? 31.284 -0.019 -46.490 1.00 92.81 64 ALA A CA 1
ATOM 495 C C . ALA A 1 64 ? 31.406 0.709 -47.840 1.00 92.81 64 ALA A C 1
ATOM 497 O O . ALA A 1 64 ? 31.380 0.066 -48.891 1.00 92.81 64 ALA A O 1
ATOM 498 N N . LEU A 1 65 ? 31.595 2.033 -47.823 1.00 94.56 65 LEU A N 1
ATOM 499 C CA . LEU A 1 65 ? 31.819 2.836 -49.027 1.00 94.56 65 LEU A CA 1
ATOM 500 C C . LEU A 1 65 ? 33.087 2.399 -49.766 1.00 94.56 65 LEU A C 1
ATOM 502 O O . LEU A 1 65 ? 33.018 2.139 -50.966 1.00 94.56 65 LEU A O 1
ATOM 506 N N . ALA A 1 66 ? 34.212 2.252 -49.063 1.00 95.25 66 ALA A N 1
ATOM 507 C CA . ALA A 1 66 ? 35.484 1.850 -49.660 1.00 95.25 66 ALA A CA 1
ATOM 508 C C . ALA A 1 66 ? 35.388 0.477 -50.346 1.00 95.25 66 ALA A C 1
ATOM 510 O O . ALA A 1 66 ? 35.902 0.294 -51.452 1.00 95.25 66 ALA A O 1
ATOM 511 N N . LYS A 1 67 ? 34.673 -0.475 -49.731 1.00 94.62 67 LYS A N 1
ATOM 512 C CA . LYS A 1 67 ? 34.435 -1.803 -50.311 1.00 94.62 67 LYS A CA 1
ATOM 513 C C . LYS A 1 67 ? 33.650 -1.726 -51.625 1.00 94.62 67 LYS A C 1
ATOM 515 O O . LYS A 1 67 ? 34.042 -2.357 -52.608 1.00 94.62 67 LYS A O 1
ATOM 520 N N . VAL A 1 68 ? 32.556 -0.964 -51.656 1.00 94.56 68 VAL A N 1
ATOM 521 C CA . VAL A 1 68 ? 31.705 -0.850 -52.854 1.00 94.56 68 VAL A CA 1
ATOM 522 C C . VAL A 1 68 ? 32.384 -0.025 -53.950 1.00 94.56 68 VAL A C 1
ATOM 524 O O . VAL A 1 68 ? 32.284 -0.384 -55.122 1.00 94.56 68 VAL A O 1
ATOM 527 N N . GLU A 1 69 ? 33.128 1.027 -53.601 1.00 94.62 69 GLU A N 1
ATOM 528 C CA . GLU A 1 69 ? 33.914 1.807 -54.567 1.00 94.62 69 GLU A CA 1
ATOM 529 C C . GLU A 1 69 ? 35.016 0.978 -55.227 1.00 94.62 69 GLU A C 1
ATOM 531 O O . GLU A 1 69 ? 35.209 1.072 -56.441 1.00 94.62 69 GLU A O 1
ATOM 536 N N . TRP A 1 70 ? 35.701 0.129 -54.456 1.00 95.62 70 TRP A N 1
ATOM 537 C CA . TRP A 1 70 ? 36.702 -0.786 -54.996 1.00 95.62 70 TRP A CA 1
ATOM 538 C C . TRP A 1 70 ? 36.081 -1.786 -55.981 1.00 95.62 70 TRP A C 1
ATOM 540 O O . TRP A 1 70 ? 36.579 -1.941 -57.098 1.00 95.62 70 TRP A O 1
ATOM 550 N N . ALA A 1 71 ? 34.951 -2.399 -55.615 1.00 93.56 71 ALA A N 1
ATOM 551 C CA . ALA A 1 71 ? 34.228 -3.322 -56.491 1.00 93.56 71 ALA A CA 1
ATOM 552 C C . ALA A 1 71 ? 33.705 -2.635 -57.765 1.00 93.56 71 ALA A C 1
ATOM 554 O O . ALA A 1 71 ? 33.803 -3.197 -58.854 1.00 93.56 71 ALA A O 1
ATOM 555 N N . HIS A 1 72 ? 33.199 -1.403 -57.651 1.00 95.44 72 HIS A N 1
ATOM 556 C CA . HIS A 1 72 ? 32.776 -0.597 -58.796 1.00 95.44 72 HIS A CA 1
ATOM 557 C C . HIS A 1 72 ? 33.949 -0.289 -59.735 1.00 95.44 72 HIS A C 1
ATOM 559 O O . HIS A 1 72 ? 33.828 -0.464 -60.945 1.00 95.44 72 HIS A O 1
ATOM 565 N N . GLY A 1 73 ? 35.100 0.123 -59.192 1.00 94.06 73 GLY A N 1
ATOM 566 C CA . GLY A 1 73 ? 36.300 0.399 -59.983 1.00 94.06 73 GLY A CA 1
ATOM 567 C C . GLY A 1 73 ? 36.797 -0.824 -60.757 1.00 94.06 73 GLY A C 1
ATOM 568 O O . GLY A 1 73 ? 37.167 -0.699 -61.926 1.00 94.06 73 GLY A O 1
ATOM 569 N N . LEU A 1 74 ? 36.749 -2.006 -60.135 1.00 93.94 74 LEU A N 1
ATOM 570 C CA . LEU A 1 74 ? 37.093 -3.269 -60.788 1.00 93.94 74 LEU A CA 1
ATOM 571 C C . LEU A 1 74 ? 36.096 -3.619 -61.904 1.00 93.94 74 LEU A C 1
ATOM 573 O O . LEU A 1 74 ? 36.512 -3.838 -63.038 1.00 93.94 74 LEU A O 1
ATOM 577 N N . ALA A 1 75 ? 34.791 -3.573 -61.621 1.00 92.69 75 ALA A N 1
ATOM 578 C CA . ALA A 1 75 ? 33.749 -3.894 -62.599 1.00 92.69 75 ALA A CA 1
ATOM 579 C C . ALA A 1 75 ? 33.766 -2.949 -63.817 1.00 92.69 75 ALA A C 1
ATOM 581 O O . ALA A 1 75 ? 33.615 -3.394 -64.953 1.00 92.69 75 ALA A O 1
ATOM 582 N N . VAL A 1 76 ? 34.010 -1.649 -63.611 1.00 94.94 76 VAL A N 1
ATOM 583 C CA . VAL A 1 76 ? 34.148 -0.670 -64.705 1.00 94.94 76 VAL A CA 1
ATOM 584 C C . VAL A 1 76 ? 35.385 -0.961 -65.556 1.00 94.94 76 VAL A C 1
ATOM 586 O O . VAL A 1 76 ? 35.326 -0.876 -66.786 1.00 94.94 76 VAL A O 1
ATOM 589 N N . LYS A 1 77 ? 36.510 -1.315 -64.926 1.00 95.69 77 LYS A N 1
ATOM 590 C CA . LYS A 1 77 ? 37.743 -1.660 -65.640 1.00 95.69 77 LYS A CA 1
ATOM 591 C C . LYS A 1 77 ? 37.554 -2.917 -66.490 1.00 95.69 77 LYS A C 1
ATOM 593 O O . LYS A 1 77 ? 37.899 -2.903 -67.669 1.00 95.69 77 LYS A O 1
ATOM 598 N N . ASP A 1 78 ? 36.970 -3.965 -65.928 1.00 93.00 78 ASP A N 1
ATOM 599 C CA . ASP A 1 78 ? 36.771 -5.228 -66.639 1.00 93.00 78 ASP A CA 1
ATOM 600 C C . ASP A 1 78 ? 35.728 -5.079 -67.754 1.00 93.00 78 ASP A C 1
ATOM 602 O O . ASP A 1 78 ? 35.947 -5.541 -68.873 1.00 93.00 78 ASP A O 1
ATOM 606 N N . ASN A 1 79 ? 34.637 -4.341 -67.517 1.00 92.38 79 ASN A N 1
ATOM 607 C CA . ASN A 1 79 ? 33.639 -4.099 -68.558 1.00 92.38 79 ASN A CA 1
ATOM 608 C C . ASN A 1 79 ? 34.178 -3.208 -69.692 1.00 92.38 79 ASN A C 1
ATOM 610 O O . ASN A 1 79 ? 33.847 -3.431 -70.847 1.00 92.38 79 ASN A O 1
ATOM 614 N N . SER A 1 80 ? 35.048 -2.234 -69.410 1.00 92.19 80 SER A N 1
ATOM 615 C CA . SER A 1 80 ? 35.640 -1.376 -70.456 1.00 92.19 80 SER A CA 1
ATOM 616 C C . SER A 1 80 ? 36.782 -2.026 -71.245 1.00 92.19 80 SER A C 1
ATOM 618 O O . SER A 1 80 ? 37.155 -1.504 -72.294 1.00 92.19 80 SER A O 1
ATOM 620 N N . THR A 1 81 ? 37.345 -3.140 -70.766 1.00 91.50 81 THR A N 1
ATOM 621 C CA . THR A 1 81 ? 38.507 -3.796 -71.397 1.00 91.50 81 THR A CA 1
ATOM 622 C C . THR A 1 81 ? 38.212 -5.187 -71.948 1.00 91.50 81 THR A C 1
ATOM 624 O O . THR A 1 81 ? 38.786 -5.552 -72.971 1.00 91.50 81 THR A O 1
ATOM 627 N N . VAL A 1 82 ? 37.333 -5.955 -71.299 1.00 92.69 82 VAL A N 1
ATOM 628 C CA . VAL A 1 82 ? 37.071 -7.367 -71.617 1.00 92.69 82 VAL A CA 1
ATOM 629 C C . VAL A 1 82 ? 35.657 -7.573 -72.157 1.00 92.69 82 VAL A C 1
ATOM 631 O O . VAL A 1 82 ? 35.509 -8.121 -73.246 1.00 92.69 82 VAL A O 1
ATOM 634 N N . TYR A 1 83 ? 34.624 -7.146 -71.422 1.00 91.62 83 TYR A N 1
ATOM 635 C CA . TYR A 1 83 ? 33.236 -7.539 -71.720 1.00 91.62 83 TYR A CA 1
ATOM 636 C C . TYR A 1 83 ? 32.504 -6.588 -72.679 1.00 91.62 83 TYR A C 1
ATOM 638 O O . TYR A 1 83 ? 31.731 -7.042 -73.518 1.00 91.62 83 TYR A O 1
ATOM 646 N N . LEU A 1 84 ? 32.786 -5.283 -72.600 1.00 91.75 84 LEU A N 1
ATOM 647 C CA . LEU A 1 84 ? 32.230 -4.221 -73.450 1.00 91.75 84 LEU A CA 1
ATOM 648 C C . LEU A 1 84 ? 30.693 -4.210 -73.515 1.00 91.75 84 LEU A C 1
ATOM 650 O O . LEU A 1 84 ? 30.108 -3.854 -74.540 1.00 91.75 84 LEU A O 1
ATOM 654 N N . GLU A 1 85 ? 30.027 -4.571 -72.418 1.00 90.88 85 GLU A N 1
ATOM 655 C CA . GLU A 1 85 ? 28.569 -4.573 -72.356 1.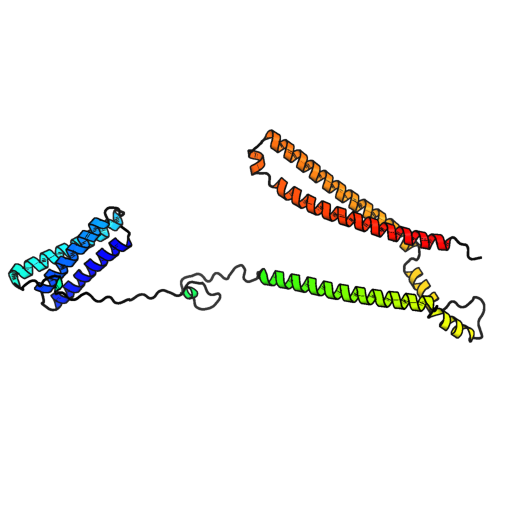00 90.88 85 GLU A CA 1
ATOM 656 C C . GLU A 1 85 ? 28.000 -3.158 -72.179 1.00 90.88 85 GLU A C 1
ATOM 658 O O . GLU A 1 85 ? 28.561 -2.346 -71.427 1.00 90.88 85 GLU A O 1
ATOM 663 N N . PRO A 1 86 ? 26.856 -2.850 -72.819 1.00 89.81 86 PRO A N 1
ATOM 664 C CA . PRO A 1 86 ? 26.169 -1.584 -72.618 1.00 89.81 86 PRO A CA 1
ATOM 665 C C . PRO A 1 86 ? 25.634 -1.484 -71.185 1.00 89.81 86 PRO A C 1
ATOM 667 O O . PRO A 1 86 ? 25.002 -2.404 -70.668 1.00 89.81 86 PRO A O 1
ATOM 670 N N . ILE A 1 87 ? 25.868 -0.336 -70.550 1.00 91.12 87 ILE A N 1
ATOM 671 C CA . ILE A 1 87 ? 25.406 -0.064 -69.187 1.00 91.12 87 ILE A CA 1
ATOM 672 C C . ILE A 1 87 ? 23.942 0.409 -69.265 1.00 91.12 87 ILE A C 1
ATOM 674 O O . ILE A 1 87 ? 23.684 1.438 -69.896 1.00 91.12 87 ILE A O 1
ATOM 678 N N . PRO A 1 88 ? 22.979 -0.315 -68.666 1.00 89.25 88 PRO A N 1
ATOM 679 C CA . PRO A 1 88 ? 21.579 0.092 -68.637 1.00 89.25 88 PRO A CA 1
ATOM 680 C C . PRO A 1 88 ? 21.377 1.316 -67.737 1.00 89.25 88 PRO A C 1
ATOM 682 O O . PRO A 1 88 ? 22.146 1.561 -66.805 1.00 89.25 88 PRO A O 1
ATOM 685 N N . ASP A 1 89 ? 20.315 2.076 -68.002 1.00 88.69 89 ASP A N 1
ATOM 686 C CA . ASP A 1 89 ? 19.955 3.227 -67.177 1.00 88.69 89 ASP A CA 1
ATOM 687 C C . ASP A 1 89 ? 19.462 2.790 -65.785 1.00 88.69 89 ASP A C 1
ATOM 689 O O . ASP A 1 89 ? 18.833 1.745 -65.612 1.00 88.69 89 ASP A O 1
ATOM 693 N N . ALA A 1 90 ? 19.706 3.617 -64.770 1.00 78.88 90 ALA A N 1
ATOM 694 C CA . ALA A 1 90 ? 19.330 3.314 -63.391 1.00 78.88 90 ALA A CA 1
ATOM 695 C C . ALA A 1 90 ? 17.809 3.139 -63.217 1.00 78.88 90 ALA A C 1
ATOM 697 O O . ALA A 1 90 ? 17.374 2.394 -62.338 1.00 78.88 90 ALA A O 1
ATOM 698 N N . ALA A 1 91 ? 17.004 3.798 -64.057 1.00 80.44 91 ALA A N 1
ATOM 699 C CA . ALA A 1 91 ? 15.545 3.725 -64.023 1.00 80.44 91 ALA A CA 1
ATOM 700 C C . ALA A 1 91 ? 14.970 2.432 -64.627 1.00 80.44 91 ALA A C 1
ATOM 702 O O . ALA A 1 91 ? 13.828 2.083 -64.331 1.00 80.44 91 ALA A O 1
ATOM 703 N N . THR A 1 92 ? 15.731 1.717 -65.464 1.00 83.50 92 THR A N 1
ATOM 704 C CA . THR A 1 92 ? 15.270 0.470 -66.098 1.00 83.50 92 THR A CA 1
ATOM 705 C C . THR A 1 92 ? 15.582 -0.770 -65.262 1.00 83.50 92 THR A C 1
ATOM 707 O O . THR A 1 92 ? 15.123 -1.864 -65.590 1.00 83.50 92 THR A O 1
ATOM 710 N N . LEU A 1 93 ? 16.332 -0.617 -64.165 1.00 85.12 93 LEU A N 1
ATOM 711 C CA . LEU A 1 93 ? 16.694 -1.711 -63.272 1.00 85.12 93 LEU A CA 1
ATOM 712 C C . LEU A 1 93 ? 15.538 -2.085 -62.328 1.00 85.12 93 LEU A C 1
ATOM 714 O O . LEU A 1 93 ? 14.934 -1.208 -61.706 1.00 85.12 93 LEU A O 1
ATOM 718 N N . PRO A 1 94 ? 15.261 -3.387 -62.130 1.00 85.44 94 PRO A N 1
ATOM 719 C CA . PRO A 1 94 ? 14.239 -3.818 -61.188 1.00 85.44 94 PRO A CA 1
ATOM 720 C C . PRO A 1 94 ? 14.655 -3.525 -59.740 1.00 85.44 94 PRO A C 1
ATOM 722 O O . PRO A 1 94 ? 15.829 -3.665 -59.361 1.00 85.44 94 PRO A O 1
ATOM 725 N N . ALA A 1 95 ? 13.672 -3.149 -58.919 1.00 85.38 95 ALA A N 1
ATOM 726 C CA . ALA A 1 95 ? 13.853 -2.928 -57.488 1.00 85.38 95 ALA A CA 1
ATOM 727 C C . ALA A 1 95 ? 14.274 -4.224 -56.769 1.00 85.38 95 ALA A C 1
ATOM 729 O O . ALA A 1 95 ? 13.832 -5.315 -57.127 1.00 85.38 95 ALA A O 1
ATOM 730 N N . VAL A 1 96 ? 15.124 -4.102 -55.744 1.00 87.50 96 VAL A N 1
ATOM 731 C CA . VAL A 1 96 ? 15.596 -5.250 -54.951 1.00 87.50 96 VAL A CA 1
ATOM 732 C C . VAL A 1 96 ? 14.497 -5.660 -53.956 1.00 87.50 96 VAL A C 1
ATOM 734 O O . VAL A 1 96 ? 14.080 -4.815 -53.160 1.00 87.50 96 VAL A O 1
ATOM 737 N N . PRO A 1 97 ? 14.006 -6.914 -53.973 1.00 87.12 97 PRO A N 1
ATOM 738 C CA . PRO A 1 97 ? 12.950 -7.350 -53.064 1.00 87.12 97 PRO A CA 1
ATOM 739 C C . PRO A 1 97 ? 13.478 -7.514 -51.630 1.00 87.12 97 PRO A C 1
ATOM 741 O O . PRO A 1 97 ? 14.523 -8.121 -51.406 1.00 87.12 97 PRO A O 1
ATOM 744 N N . GLY A 1 98 ? 12.735 -7.004 -50.646 1.00 85.31 98 GLY A N 1
ATOM 745 C CA . GLY A 1 98 ? 13.015 -7.209 -49.222 1.00 85.31 98 GLY A CA 1
ATOM 746 C C . GLY A 1 98 ? 12.214 -8.380 -48.645 1.00 85.31 98 GLY A C 1
ATOM 747 O O . GLY A 1 98 ? 11.037 -8.536 -48.962 1.00 85.31 98 GLY A O 1
ATOM 748 N N . THR A 1 99 ? 12.830 -9.184 -47.773 1.00 86.88 99 THR A N 1
ATOM 749 C CA . THR A 1 99 ? 12.152 -10.255 -47.016 1.00 86.88 99 THR A CA 1
ATOM 750 C C . THR A 1 99 ? 12.339 -10.020 -45.518 1.00 86.88 99 THR A C 1
ATOM 752 O O . THR A 1 99 ? 13.467 -9.841 -45.063 1.00 86.88 99 THR A O 1
ATOM 755 N N . SER A 1 100 ? 11.251 -10.019 -44.740 1.00 86.75 100 SER A N 1
ATOM 756 C CA . SER A 1 100 ? 11.333 -9.877 -43.280 1.00 86.75 100 SER A CA 1
ATOM 757 C C . SER A 1 100 ? 11.738 -11.199 -42.630 1.00 86.75 100 SER A C 1
ATOM 759 O O . SER A 1 100 ? 11.019 -12.189 -42.750 1.00 86.75 100 SER A O 1
ATOM 761 N N . ILE A 1 101 ? 12.875 -11.206 -41.931 1.00 88.25 101 ILE A N 1
ATOM 762 C CA . ILE A 1 101 ? 13.419 -12.393 -41.242 1.00 88.25 101 ILE A CA 1
ATOM 763 C C . ILE A 1 101 ? 13.106 -12.357 -39.736 1.00 88.25 101 ILE A C 1
ATOM 765 O O . ILE A 1 101 ? 13.088 -13.393 -39.076 1.00 88.25 101 ILE A O 1
ATOM 769 N N . ALA A 1 102 ? 12.805 -11.178 -39.188 1.00 87.38 102 ALA A N 1
ATOM 770 C CA . ALA A 1 102 ? 12.475 -11.001 -37.779 1.00 87.38 102 ALA A CA 1
ATOM 771 C C . ALA A 1 102 ? 10.966 -10.809 -37.579 1.00 87.38 102 ALA A C 1
ATOM 773 O O . ALA A 1 102 ? 10.291 -10.149 -38.375 1.00 87.38 102 ALA A O 1
ATOM 774 N N . LYS A 1 103 ? 10.450 -11.371 -36.483 1.00 85.62 103 LYS A N 1
ATOM 775 C CA . LYS A 1 103 ? 9.113 -11.089 -35.952 1.00 85.62 103 LYS A CA 1
ATOM 776 C C . LYS A 1 103 ? 9.266 -10.382 -34.603 1.00 85.62 103 LYS A C 1
ATOM 778 O O . LYS A 1 103 ? 10.183 -10.737 -33.862 1.00 85.62 103 LYS A O 1
ATOM 783 N N . PRO A 1 104 ? 8.412 -9.397 -34.280 1.00 83.12 104 PRO A N 1
ATOM 784 C CA . PRO A 1 104 ? 8.392 -8.822 -32.942 1.00 83.12 104 PRO A CA 1
ATOM 785 C C . PRO A 1 104 ? 8.031 -9.916 -31.932 1.00 83.12 104 PRO A C 1
ATOM 787 O O . PRO A 1 104 ? 7.114 -10.700 -32.181 1.00 83.12 104 PRO A O 1
ATOM 790 N N . LEU A 1 105 ? 8.766 -9.980 -30.822 1.00 82.31 105 LEU A N 1
ATOM 791 C CA . LEU A 1 105 ? 8.457 -10.909 -29.740 1.00 82.31 105 LEU A CA 1
ATOM 792 C C . LEU A 1 105 ? 7.262 -10.360 -28.939 1.00 82.31 105 LEU A C 1
ATOM 794 O O . LEU A 1 105 ? 7.293 -9.179 -28.574 1.00 82.31 105 LEU A O 1
ATOM 798 N N . PRO A 1 106 ? 6.214 -11.163 -28.686 1.00 79.88 106 PRO A N 1
ATOM 799 C CA . PRO A 1 106 ? 5.147 -10.799 -27.764 1.00 79.88 106 PRO A CA 1
ATOM 800 C C . PRO A 1 106 ? 5.698 -10.458 -26.378 1.00 79.88 106 PRO A C 1
ATOM 802 O O . PRO A 1 106 ? 6.652 -11.069 -25.906 1.00 79.88 106 PRO A O 1
ATOM 805 N N . TYR A 1 107 ? 5.075 -9.483 -25.719 1.00 70.62 107 TYR A N 1
ATOM 806 C CA . TYR A 1 107 ? 5.456 -9.068 -24.367 1.00 70.62 107 TYR A CA 1
ATOM 807 C C . TYR A 1 107 ? 5.333 -10.214 -23.345 1.00 70.62 107 TYR A C 1
ATOM 809 O O . TYR A 1 107 ? 6.149 -10.316 -22.439 1.00 70.62 107 TYR A O 1
ATOM 817 N N . GLU A 1 108 ? 4.370 -11.114 -23.550 1.00 67.56 108 GLU A N 1
ATOM 818 C CA . GLU A 1 108 ? 4.133 -12.311 -22.728 1.00 67.56 108 GLU A CA 1
ATOM 819 C C . GLU A 1 108 ? 5.357 -13.245 -22.673 1.00 67.56 108 GLU A C 1
ATOM 821 O O . GLU A 1 108 ? 5.633 -13.833 -21.634 1.00 67.56 108 GLU A O 1
ATOM 826 N N . ASP A 1 109 ? 6.149 -13.309 -23.750 1.00 63.28 109 ASP A N 1
ATOM 827 C CA . ASP A 1 109 ? 7.369 -14.128 -23.821 1.00 63.28 109 ASP A CA 1
ATOM 828 C C . ASP A 1 109 ? 8.592 -13.436 -23.184 1.00 63.28 109 ASP A C 1
ATOM 830 O O . ASP A 1 109 ? 9.652 -14.048 -23.015 1.00 63.28 109 ASP A O 1
ATOM 834 N N . LEU A 1 110 ? 8.473 -12.138 -22.878 1.00 60.88 110 LEU A N 1
ATOM 835 C CA . LEU A 1 110 ? 9.506 -11.334 -22.219 1.00 60.88 110 LEU A CA 1
ATOM 836 C C . LEU A 1 110 ? 9.318 -11.288 -20.702 1.00 60.88 110 LEU A C 1
ATOM 838 O O . LEU A 1 110 ? 10.294 -11.055 -19.983 1.00 60.88 110 LEU A O 1
ATOM 842 N N . GLU A 1 111 ? 8.095 -11.498 -20.208 1.00 56.44 111 GLU A N 1
ATOM 843 C CA . GLU A 1 111 ? 7.865 -11.605 -18.774 1.00 56.44 111 GLU A CA 1
ATOM 844 C C . GLU A 1 111 ? 8.370 -12.964 -18.267 1.00 56.44 111 GLU A C 1
ATOM 846 O O . GLU A 1 111 ? 8.099 -14.003 -18.879 1.00 56.44 111 GLU A O 1
ATOM 851 N N . PRO A 1 112 ? 9.102 -13.002 -17.136 1.00 53.28 112 PRO A N 1
ATOM 852 C CA . PRO A 1 112 ? 9.331 -14.242 -16.418 1.00 53.28 112 PRO A CA 1
ATOM 853 C C . PRO A 1 112 ? 7.973 -14.707 -15.898 1.00 53.28 112 PRO A C 1
ATOM 855 O O . PRO A 1 112 ? 7.546 -14.349 -14.804 1.00 53.28 112 PRO A O 1
ATOM 858 N N . THR A 1 113 ? 7.252 -15.462 -16.723 1.00 49.84 113 THR A N 1
ATOM 859 C CA . THR A 1 113 ? 6.007 -16.085 -16.303 1.00 49.84 113 THR A CA 1
ATOM 860 C C . THR A 1 113 ? 6.349 -16.971 -15.114 1.00 49.84 113 THR A C 1
ATOM 862 O O . THR A 1 113 ? 7.232 -17.831 -15.192 1.00 49.84 113 THR A O 1
ATOM 865 N N . ASN A 1 114 ? 5.693 -16.694 -13.990 1.00 54.84 114 ASN A N 1
ATOM 866 C CA . ASN A 1 114 ? 5.762 -17.495 -12.781 1.00 54.84 114 ASN A CA 1
ATOM 867 C C . ASN A 1 114 ? 5.385 -18.940 -13.132 1.00 54.84 114 ASN A C 1
ATOM 869 O O . ASN A 1 114 ? 4.208 -19.273 -13.219 1.00 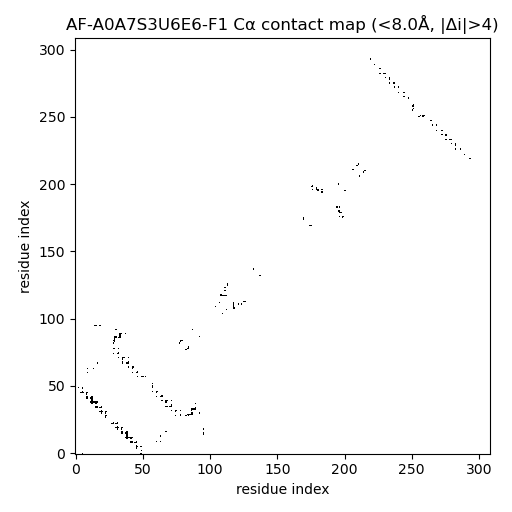54.84 114 ASN A O 1
ATOM 873 N N . GLY A 1 115 ? 6.400 -19.775 -13.344 1.00 54.66 115 GLY A N 1
ATOM 874 C CA . GLY A 1 115 ? 6.241 -21.178 -13.701 1.00 54.66 115 GLY A CA 1
ATOM 875 C C . GLY A 1 115 ? 6.126 -21.413 -15.207 1.00 54.66 115 GLY A C 1
ATOM 876 O O . GLY A 1 115 ? 5.120 -21.105 -15.827 1.00 54.66 115 GLY A O 1
ATOM 877 N N . GLU A 1 116 ? 7.156 -22.067 -15.745 1.00 53.16 116 GLU A N 1
ATOM 878 C CA . GLU A 1 116 ? 7.067 -22.943 -16.920 1.00 53.16 116 GLU A CA 1
ATOM 879 C C . GLU A 1 116 ? 6.816 -22.270 -18.283 1.00 53.16 116 GLU A C 1
ATOM 881 O O . GLU A 1 116 ? 5.755 -22.439 -18.862 1.00 53.16 116 GLU A O 1
ATOM 886 N N . SER A 1 117 ? 7.851 -21.602 -18.824 1.00 50.09 117 SER A N 1
ATOM 887 C CA . SER A 1 117 ? 8.265 -21.613 -20.256 1.00 50.09 117 SER A CA 1
ATOM 888 C C . SER A 1 117 ? 8.879 -20.292 -20.759 1.00 50.09 117 SER A C 1
ATOM 890 O O . SER A 1 117 ? 8.644 -19.895 -21.897 1.00 50.09 117 SER A O 1
ATOM 892 N N . GLY A 1 118 ? 9.685 -19.602 -19.947 1.00 48.75 118 GLY A N 1
ATOM 893 C CA . GLY A 1 118 ? 10.509 -18.479 -20.419 1.00 48.75 118 GLY A CA 1
ATOM 894 C C . GLY A 1 118 ? 11.828 -18.942 -21.068 1.00 48.75 118 GLY A C 1
ATOM 895 O O . GLY A 1 118 ? 12.311 -20.035 -20.752 1.00 48.75 118 GLY A O 1
ATOM 896 N N . PRO A 1 119 ? 12.436 -18.145 -21.971 1.00 48.56 119 PRO A N 1
ATOM 897 C CA . PRO A 1 119 ? 13.716 -18.470 -22.605 1.00 48.56 119 PRO A CA 1
ATOM 898 C C . PRO A 1 119 ? 14.827 -18.730 -21.564 1.00 48.56 119 PRO A C 1
ATOM 900 O O . PRO A 1 119 ? 14.823 -18.122 -20.495 1.00 48.56 119 PRO A O 1
ATOM 903 N N . PRO A 1 120 ? 15.825 -19.584 -21.871 1.00 51.41 120 PRO A N 1
ATOM 904 C CA . PRO A 1 120 ? 16.730 -20.212 -20.892 1.00 51.41 120 PRO A CA 1
ATOM 905 C C . PRO A 1 120 ? 17.716 -19.279 -20.155 1.00 51.41 120 PRO A C 1
ATOM 907 O O . PRO A 1 120 ? 18.620 -19.769 -19.482 1.00 51.41 120 PRO A O 1
ATOM 910 N N . ASN A 1 121 ? 17.579 -17.955 -20.267 1.00 48.81 121 ASN A N 1
ATOM 911 C CA . ASN A 1 121 ? 18.614 -16.997 -19.867 1.00 48.81 121 ASN A CA 1
ATOM 912 C C . ASN A 1 121 ? 18.185 -15.982 -18.796 1.00 48.81 121 ASN A C 1
ATOM 914 O O . ASN A 1 121 ? 18.981 -15.105 -18.459 1.00 48.81 121 ASN A O 1
ATOM 918 N N . THR A 1 122 ? 16.977 -16.073 -18.241 1.00 49.62 122 THR A N 1
ATOM 919 C CA . THR A 1 122 ? 16.588 -15.263 -17.081 1.00 49.62 122 THR A CA 1
ATOM 920 C C . THR A 1 122 ? 16.456 -16.178 -15.875 1.00 49.62 122 THR A C 1
ATOM 922 O O . THR A 1 122 ? 15.641 -17.093 -15.834 1.00 49.62 122 THR A O 1
ATOM 925 N N . SER A 1 123 ? 17.344 -15.975 -14.905 1.00 51.00 123 SER A N 1
ATOM 926 C CA . SER A 1 123 ? 17.310 -16.631 -13.603 1.00 51.00 123 SER A CA 1
ATOM 927 C C . SER A 1 123 ? 15.889 -16.604 -13.051 1.00 51.00 123 SER A C 1
ATOM 929 O O . SER A 1 123 ? 15.345 -15.520 -12.842 1.00 51.00 123 SER A O 1
ATOM 931 N N . THR A 1 124 ? 15.321 -17.788 -12.831 1.00 56.50 124 THR A N 1
ATOM 932 C CA . THR A 1 124 ? 14.051 -18.048 -12.152 1.00 56.50 124 THR A CA 1
ATOM 933 C C . THR A 1 124 ? 14.096 -17.464 -10.738 1.00 56.50 124 THR A C 1
ATOM 935 O O . THR A 1 124 ? 14.340 -18.168 -9.764 1.00 56.50 124 THR A O 1
ATOM 938 N N . SER A 1 125 ? 13.961 -16.147 -10.618 1.00 62.59 125 SER A N 1
ATOM 939 C CA . SER A 1 125 ? 13.758 -15.486 -9.340 1.00 62.59 125 SER A CA 1
ATOM 940 C C . SER A 1 125 ? 12.278 -15.614 -9.048 1.00 62.59 125 SER A C 1
ATOM 942 O O . SER A 1 125 ? 11.468 -14.901 -9.630 1.00 62.59 125 SER A O 1
ATOM 944 N N . GLU A 1 126 ? 11.938 -16.570 -8.194 1.00 70.94 126 GLU A N 1
ATOM 945 C CA . GLU A 1 126 ? 10.633 -16.634 -7.547 1.00 70.94 126 GLU A CA 1
ATOM 946 C C . GLU A 1 126 ? 10.272 -15.242 -7.000 1.00 70.94 126 GLU A C 1
ATOM 948 O O . GLU A 1 126 ? 11.135 -14.544 -6.455 1.00 70.94 126 GLU A O 1
ATOM 953 N N . ASP A 1 127 ? 9.029 -14.805 -7.210 1.00 74.44 127 ASP A N 1
ATOM 954 C CA . ASP A 1 127 ? 8.554 -13.513 -6.715 1.00 74.44 127 ASP A CA 1
ATOM 955 C C . ASP A 1 127 ? 8.693 -13.471 -5.179 1.00 74.44 127 ASP A C 1
ATOM 957 O O . ASP A 1 127 ? 8.040 -14.263 -4.488 1.00 74.44 127 ASP A O 1
ATOM 961 N N . PRO A 1 128 ? 9.500 -12.552 -4.605 1.00 82.56 128 PRO A N 1
ATOM 962 C CA . PRO A 1 128 ? 9.680 -12.460 -3.156 1.00 82.56 128 PRO A CA 1
ATOM 963 C C . PRO A 1 128 ? 8.381 -12.113 -2.408 1.00 82.56 128 PRO A C 1
ATOM 965 O O . PRO A 1 128 ? 8.324 -12.244 -1.183 1.00 82.56 128 PRO A O 1
ATOM 968 N N . PHE A 1 129 ? 7.339 -11.674 -3.117 1.00 84.81 129 PHE A N 1
ATOM 969 C CA . PHE A 1 129 ? 6.049 -11.276 -2.563 1.00 84.81 129 PHE A CA 1
ATOM 970 C C . PHE A 1 129 ? 4.921 -12.262 -2.862 1.00 84.81 129 PHE A C 1
ATOM 972 O O . PHE A 1 129 ? 3.761 -11.934 -2.619 1.00 84.81 129 PHE A O 1
ATOM 979 N N . ILE A 1 130 ? 5.232 -13.490 -3.285 1.00 86.38 130 ILE A N 1
ATOM 980 C CA . ILE A 1 130 ? 4.223 -14.525 -3.565 1.00 86.38 130 ILE A CA 1
ATOM 981 C C . ILE A 1 130 ? 3.286 -14.811 -2.375 1.00 86.38 130 ILE A C 1
ATOM 983 O O . ILE A 1 130 ? 2.141 -15.224 -2.550 1.00 86.38 130 ILE A O 1
ATOM 987 N N . HIS A 1 131 ? 3.747 -14.555 -1.149 1.00 86.62 131 HIS A N 1
ATOM 988 C CA . HIS A 1 131 ? 2.951 -14.703 0.072 1.00 86.62 131 HIS A CA 1
ATOM 989 C C . HIS A 1 131 ? 2.196 -13.432 0.494 1.00 86.62 131 HIS A C 1
ATOM 991 O O . HIS A 1 131 ? 1.388 -13.488 1.425 1.00 86.62 131 HIS A O 1
ATOM 997 N N . ILE A 1 132 ? 2.436 -12.286 -0.150 1.00 91.50 132 ILE A N 1
ATOM 998 C CA . ILE A 1 132 ? 1.722 -11.047 0.157 1.00 91.50 132 ILE A CA 1
ATOM 999 C C . ILE A 1 132 ? 0.335 -11.100 -0.471 1.00 91.50 132 ILE A C 1
ATOM 1001 O O . ILE A 1 132 ? 0.161 -11.202 -1.682 1.00 91.50 132 ILE A O 1
ATOM 1005 N N . VAL A 1 133 ? -0.677 -10.964 0.382 1.00 90.81 133 VAL A N 1
ATOM 1006 C CA . VAL A 1 133 ? -2.062 -10.844 -0.063 1.00 90.81 133 VAL A CA 1
ATOM 1007 C C . VAL A 1 133 ? -2.261 -9.480 -0.735 1.00 90.81 133 VAL A C 1
ATOM 1009 O O . VAL A 1 133 ? -1.993 -8.459 -0.094 1.00 90.81 133 VAL A O 1
ATOM 1012 N N . PRO A 1 134 ? -2.787 -9.428 -1.973 1.00 93.81 134 PRO A N 1
ATOM 1013 C CA . PRO A 1 134 ? -3.073 -8.177 -2.664 1.00 93.81 134 PRO A CA 1
ATOM 1014 C C . PRO A 1 134 ? -3.961 -7.229 -1.853 1.00 93.81 134 PRO A C 1
ATOM 1016 O O . PRO A 1 134 ? -4.964 -7.638 -1.265 1.00 93.81 134 PRO A O 1
ATOM 1019 N N . VAL A 1 135 ? -3.649 -5.933 -1.906 1.00 93.56 135 VAL A N 1
ATOM 1020 C CA . VAL A 1 135 ? -4.371 -4.866 -1.185 1.00 93.56 135 VAL A CA 1
ATOM 1021 C C . VAL A 1 135 ? -5.868 -4.849 -1.521 1.00 93.56 135 VAL A C 1
ATOM 1023 O O . VAL A 1 135 ? -6.708 -4.634 -0.650 1.00 93.56 135 VAL A O 1
ATOM 1026 N N . ALA A 1 136 ? -6.230 -5.166 -2.767 1.00 94.38 136 ALA A N 1
ATOM 1027 C CA . ALA A 1 136 ? -7.629 -5.287 -3.171 1.00 94.38 136 ALA A CA 1
ATOM 1028 C C . ALA A 1 136 ? -8.388 -6.350 -2.355 1.00 94.38 136 ALA A C 1
ATOM 1030 O O . ALA A 1 136 ? -9.533 -6.124 -1.967 1.00 94.38 136 ALA A O 1
ATOM 1031 N N . ILE A 1 137 ? -7.747 -7.485 -2.052 1.00 94.62 137 ILE A N 1
ATOM 1032 C CA . ILE A 1 137 ? -8.340 -8.546 -1.229 1.00 94.62 137 ILE A CA 1
ATOM 1033 C C . ILE A 1 137 ? -8.433 -8.090 0.229 1.00 94.62 137 ILE A C 1
ATOM 1035 O O . ILE A 1 137 ? -9.466 -8.309 0.858 1.00 94.62 137 ILE A O 1
ATOM 1039 N N . GLN A 1 138 ? -7.413 -7.400 0.745 1.00 95.44 138 GLN A N 1
ATOM 1040 C CA . GLN A 1 138 ? -7.432 -6.847 2.105 1.00 95.44 138 GLN A CA 1
ATOM 1041 C C . GLN A 1 138 ? -8.629 -5.902 2.307 1.00 95.44 138 GLN A C 1
ATOM 1043 O O . GLN A 1 138 ? -9.420 -6.095 3.227 1.00 95.44 138 GLN A O 1
ATOM 1048 N N . HIS A 1 139 ? -8.864 -4.972 1.376 1.00 95.00 139 HIS A N 1
ATOM 1049 C CA . HIS A 1 139 ? -10.021 -4.072 1.436 1.00 95.00 139 HIS A CA 1
ATOM 1050 C C . HIS A 1 139 ? -11.372 -4.800 1.386 1.00 95.00 139 HIS A C 1
ATOM 1052 O O . HIS A 1 139 ? -12.334 -4.378 2.033 1.00 95.00 139 HIS A O 1
ATOM 1058 N N . ILE A 1 140 ? -11.472 -5.887 0.616 1.00 96.19 140 ILE A N 1
ATOM 1059 C CA . ILE A 1 140 ? -12.690 -6.705 0.562 1.00 96.19 140 ILE A CA 1
ATOM 1060 C C . ILE A 1 140 ? -12.914 -7.421 1.899 1.00 96.19 140 ILE A C 1
ATOM 1062 O O . ILE A 1 140 ? -14.051 -7.456 2.378 1.00 96.19 140 ILE A O 1
ATOM 1066 N N . LEU A 1 141 ? -11.856 -7.955 2.513 1.00 96.44 141 LEU A N 1
ATOM 1067 C CA . LEU A 1 141 ? -11.924 -8.620 3.816 1.00 96.44 141 LEU A CA 1
ATOM 1068 C C . LEU A 1 141 ? -12.349 -7.651 4.924 1.00 96.44 141 LEU A C 1
ATOM 1070 O O . LEU A 1 141 ? -13.279 -7.964 5.666 1.00 96.44 141 LEU A O 1
ATOM 1074 N N . ASP A 1 142 ? -11.769 -6.453 4.975 1.00 96.56 142 ASP A N 1
ATOM 1075 C CA . ASP A 1 142 ? -12.153 -5.422 5.949 1.00 96.56 142 ASP A CA 1
ATOM 1076 C C . ASP A 1 142 ? -13.621 -5.010 5.788 1.00 96.56 142 ASP A C 1
ATOM 1078 O O . ASP A 1 142 ? -14.377 -4.880 6.759 1.00 96.56 142 ASP A O 1
ATOM 1082 N N . ARG A 1 143 ? -14.074 -4.847 4.539 1.00 96.62 143 ARG A N 1
ATOM 1083 C CA . ARG A 1 143 ? -15.478 -4.539 4.243 1.00 96.62 143 ARG A CA 1
ATOM 1084 C C . ARG A 1 143 ? -16.411 -5.674 4.664 1.00 96.62 143 ARG A C 1
ATOM 1086 O O . ARG A 1 143 ? -17.516 -5.415 5.142 1.00 96.62 143 ARG A O 1
ATOM 1093 N N . TYR A 1 144 ? -15.997 -6.921 4.470 1.00 97.50 144 TYR A N 1
ATOM 1094 C CA . TYR A 1 144 ? -16.768 -8.078 4.908 1.00 97.50 144 TYR A CA 1
ATOM 1095 C C . TYR A 1 144 ? -16.873 -8.126 6.436 1.00 97.50 144 TYR A C 1
ATOM 1097 O O . TYR A 1 144 ? -17.976 -8.269 6.964 1.00 97.50 144 TYR A O 1
ATOM 1105 N N . ASP A 1 145 ? -15.759 -7.947 7.142 1.00 96.94 145 ASP A N 1
ATOM 1106 C CA . ASP A 1 145 ? -15.692 -8.016 8.603 1.00 96.94 145 ASP A CA 1
ATOM 1107 C C . ASP A 1 145 ? -16.507 -6.887 9.262 1.00 96.94 145 ASP A C 1
ATOM 1109 O O . ASP A 1 145 ? -17.331 -7.122 10.148 1.00 96.94 145 ASP A O 1
ATOM 1113 N N . THR A 1 146 ? -16.395 -5.659 8.751 1.00 96.50 146 THR A N 1
ATOM 1114 C CA . THR A 1 146 ? -17.230 -4.527 9.197 1.00 96.50 146 THR A CA 1
ATOM 1115 C C . THR A 1 146 ? -18.724 -4.767 8.957 1.00 96.50 146 THR A C 1
ATOM 1117 O O . THR A 1 146 ? -19.536 -4.516 9.850 1.00 96.50 146 THR A O 1
ATOM 1120 N N . ALA A 1 147 ? -19.110 -5.311 7.798 1.00 96.75 147 ALA A N 1
ATOM 1121 C CA . ALA A 1 147 ? -20.505 -5.648 7.510 1.00 96.75 147 ALA A CA 1
ATOM 1122 C C . ALA A 1 147 ? -21.031 -6.802 8.383 1.00 96.75 147 ALA A C 1
ATOM 1124 O O . ALA A 1 147 ? -22.199 -6.789 8.785 1.00 96.75 147 ALA A O 1
ATOM 1125 N N . ALA A 1 148 ? -20.191 -7.794 8.684 1.00 97.31 148 ALA A N 1
ATOM 1126 C CA . ALA A 1 148 ? -20.530 -8.908 9.562 1.00 97.31 148 ALA A CA 1
ATOM 1127 C C . ALA A 1 148 ? -20.754 -8.432 11.004 1.00 97.31 148 ALA A C 1
ATOM 1129 O O . ALA A 1 148 ? -21.793 -8.752 11.588 1.00 97.31 148 ALA A O 1
ATOM 1130 N N . ARG A 1 149 ? -19.848 -7.601 11.541 1.00 96.75 149 ARG A N 1
ATOM 1131 C CA . ARG A 1 149 ? -20.007 -6.970 12.862 1.00 96.75 149 ARG A CA 1
ATOM 1132 C C . ARG A 1 149 ? -21.277 -6.131 12.937 1.00 96.75 149 ARG A C 1
ATOM 1134 O O . ARG A 1 149 ? -22.094 -6.366 13.816 1.00 96.75 149 ARG A O 1
ATOM 1141 N N . ALA A 1 150 ? -21.522 -5.264 11.954 1.00 96.56 150 ALA A N 1
ATOM 1142 C CA . ALA A 1 150 ? -22.726 -4.432 11.926 1.00 96.56 150 ALA A CA 1
ATOM 1143 C C . ALA A 1 150 ? -24.030 -5.257 11.942 1.00 96.56 150 ALA A C 1
ATOM 1145 O O . ALA A 1 150 ? -25.002 -4.887 12.606 1.00 96.56 150 ALA A O 1
ATOM 1146 N N . LYS A 1 151 ? -24.063 -6.400 11.240 1.00 96.94 151 LYS A N 1
ATOM 1147 C CA . LYS A 1 151 ? -25.206 -7.327 11.296 1.00 96.94 151 LYS A CA 1
ATOM 1148 C C . LYS A 1 151 ? -25.354 -7.976 12.669 1.00 96.94 151 LYS A C 1
ATOM 1150 O O . LYS A 1 151 ? -26.479 -8.085 13.155 1.00 96.94 151 LYS A O 1
ATOM 1155 N N . LEU A 1 152 ? -24.252 -8.416 13.273 1.00 97.25 152 LEU A N 1
ATOM 1156 C CA . LEU A 1 152 ? -24.267 -9.031 14.598 1.00 97.25 152 LEU A CA 1
ATOM 1157 C C . LEU A 1 152 ? -24.737 -8.035 15.664 1.00 97.25 152 LEU A C 1
ATOM 1159 O O . LEU A 1 152 ? -25.630 -8.364 16.442 1.00 97.25 152 LEU A O 1
ATOM 1163 N N . ASP A 1 153 ? -24.217 -6.810 15.634 1.00 96.38 153 ASP A N 1
ATOM 1164 C CA . ASP A 1 153 ? -24.584 -5.738 16.559 1.00 96.38 153 ASP A CA 1
ATOM 1165 C C . ASP A 1 153 ? -26.068 -5.381 16.429 1.00 96.38 153 ASP A C 1
ATOM 1167 O O . ASP A 1 153 ? -26.778 -5.307 17.430 1.00 96.38 153 ASP A O 1
ATOM 1171 N N . SER A 1 154 ? -26.581 -5.266 15.198 1.00 97.12 154 SER A N 1
ATOM 1172 C CA . SER A 1 154 ? -28.007 -5.017 14.949 1.00 97.12 154 SER A CA 1
ATOM 1173 C C . SER A 1 154 ? -28.904 -6.143 15.479 1.00 97.12 154 SER A C 1
ATOM 1175 O O . SER A 1 154 ? -29.958 -5.887 16.072 1.00 97.12 154 SER A O 1
ATOM 1177 N N . LEU A 1 155 ? -28.494 -7.402 15.293 1.00 96.94 155 LEU A N 1
ATOM 1178 C CA . LEU A 1 155 ? -29.222 -8.552 15.825 1.00 96.94 155 LEU A CA 1
ATOM 1179 C C . LEU A 1 155 ? -29.194 -8.575 17.354 1.00 96.94 155 LEU A C 1
ATOM 1181 O O . LEU A 1 155 ? -30.235 -8.830 17.964 1.00 96.94 155 LEU A O 1
ATOM 1185 N N . ASN A 1 156 ? -28.043 -8.282 17.957 1.00 96.75 156 ASN A N 1
ATOM 1186 C CA . ASN A 1 156 ? -27.877 -8.250 19.403 1.00 96.75 156 ASN A CA 1
ATOM 1187 C C . ASN A 1 156 ? -28.689 -7.113 20.036 1.00 96.75 156 ASN A C 1
ATOM 1189 O O . ASN A 1 156 ? -29.424 -7.346 20.991 1.00 96.75 156 ASN A O 1
ATOM 1193 N N . GLU A 1 157 ? -28.664 -5.914 19.451 1.00 96.50 157 GLU A N 1
ATOM 1194 C CA . GLU A 1 157 ? -29.480 -4.782 19.896 1.00 96.50 157 GLU A CA 1
ATOM 1195 C C . GLU A 1 157 ? -30.979 -5.107 19.802 1.00 96.50 157 GLU A C 1
ATOM 1197 O O . GLU A 1 157 ? -31.754 -4.822 20.720 1.00 96.50 157 GLU A O 1
ATOM 1202 N N . ARG A 1 158 ? -31.414 -5.757 18.713 1.00 97.00 158 ARG A N 1
ATOM 1203 C CA . ARG A 1 158 ? -32.810 -6.188 18.561 1.00 97.00 158 ARG A CA 1
ATOM 1204 C C . ARG A 1 158 ? -33.195 -7.228 19.609 1.00 97.00 158 ARG A C 1
ATOM 1206 O O . ARG A 1 158 ? -34.289 -7.136 20.167 1.00 97.00 158 ARG A O 1
ATOM 1213 N N . LEU A 1 159 ? -32.324 -8.204 19.864 1.00 97.12 159 LEU A N 1
ATOM 1214 C CA . LEU A 1 159 ? -32.537 -9.224 20.885 1.00 97.12 159 LEU A CA 1
ATOM 1215 C C . LEU A 1 159 ? -32.650 -8.579 22.268 1.00 97.12 159 LEU A C 1
ATOM 1217 O O . LEU A 1 159 ? -33.635 -8.818 22.962 1.00 97.12 159 LEU A O 1
ATOM 1221 N N . GLN A 1 160 ? -31.711 -7.702 22.620 1.00 95.62 160 GLN A N 1
ATOM 1222 C CA . GLN A 1 160 ? -31.702 -6.994 23.894 1.00 95.62 160 GLN A CA 1
ATOM 1223 C C . GLN A 1 160 ? -32.982 -6.169 24.088 1.00 95.62 160 GLN A C 1
ATOM 1225 O O . GLN A 1 160 ? -33.642 -6.319 25.110 1.00 95.62 160 GLN A O 1
ATOM 1230 N N . LYS A 1 161 ? -33.434 -5.413 23.077 1.00 95.31 161 LYS A N 1
ATOM 1231 C CA . LYS A 1 161 ? -34.711 -4.669 23.135 1.00 95.31 161 LYS A CA 1
ATOM 1232 C C . LYS A 1 161 ? -35.938 -5.569 23.298 1.00 95.31 161 LYS A C 1
ATOM 1234 O O . LYS A 1 161 ? -36.948 -5.145 23.858 1.00 95.31 161 LYS A O 1
ATOM 1239 N N . VAL A 1 162 ? -35.934 -6.777 22.734 1.00 96.38 162 VAL A N 1
ATOM 1240 C CA . VAL A 1 162 ? -37.040 -7.738 22.909 1.00 96.38 162 VAL A CA 1
ATOM 1241 C C . VAL A 1 162 ? -37.013 -8.325 24.316 1.00 96.38 162 VAL A C 1
ATOM 1243 O O . VAL A 1 162 ? -38.064 -8.382 24.949 1.00 96.38 162 VAL A O 1
ATOM 1246 N N . VAL A 1 163 ? -35.834 -8.704 24.812 1.00 95.06 163 VAL A N 1
ATOM 1247 C CA . VAL A 1 163 ? -35.653 -9.227 26.171 1.00 95.06 163 VAL A CA 1
ATOM 1248 C C . VAL A 1 163 ? -36.026 -8.171 27.207 1.00 95.06 163 VAL A C 1
ATOM 1250 O O . VAL A 1 163 ? -36.820 -8.467 28.088 1.00 95.06 163 VAL A O 1
ATOM 1253 N N . GLU A 1 164 ? -35.545 -6.935 27.074 1.00 94.12 164 GLU A N 1
ATOM 1254 C CA . GLU A 1 164 ? -35.886 -5.829 27.977 1.00 94.12 164 GLU A CA 1
ATOM 1255 C C . GLU A 1 164 ? -37.395 -5.569 27.997 1.00 94.12 164 GLU A C 1
ATOM 1257 O O . GLU A 1 164 ? -37.991 -5.551 29.068 1.00 94.12 164 GLU A O 1
ATOM 1262 N N . ARG A 1 165 ? -38.049 -5.474 26.828 1.00 94.25 165 ARG A N 1
ATOM 1263 C CA . ARG A 1 165 ? -39.515 -5.319 26.757 1.00 94.25 165 ARG A CA 1
ATOM 1264 C C . ARG A 1 165 ? -40.263 -6.495 27.380 1.00 94.25 165 ARG A C 1
ATOM 1266 O O . ARG A 1 165 ? -41.261 -6.280 28.062 1.00 94.25 165 ARG A O 1
ATOM 1273 N N . GLY A 1 166 ? -39.801 -7.721 27.138 1.00 93.75 166 GLY A N 1
ATOM 1274 C CA . GLY A 1 166 ? -40.377 -8.930 27.724 1.00 93.75 166 GLY A CA 1
ATOM 1275 C C . GLY A 1 166 ? -40.258 -8.927 29.246 1.00 93.75 166 GLY A C 1
ATOM 1276 O O . GLY A 1 166 ? -41.260 -9.092 29.934 1.00 93.75 166 GLY A O 1
ATOM 1277 N N . SER A 1 167 ? -39.063 -8.655 29.767 1.00 90.00 167 SER A N 1
ATOM 1278 C CA . SER A 1 167 ? -38.786 -8.554 31.201 1.00 90.00 167 SER A CA 1
ATOM 1279 C C . SER A 1 167 ? -39.585 -7.435 31.865 1.00 90.00 167 SER A C 1
ATOM 1281 O O . SER A 1 167 ? -40.180 -7.667 32.912 1.00 90.00 167 SER A O 1
ATOM 1283 N N . SER A 1 168 ? -39.676 -6.250 31.250 1.00 91.56 168 SER A N 1
ATOM 1284 C CA . SER A 1 168 ? -40.519 -5.157 31.751 1.00 91.56 168 SER A CA 1
ATOM 1285 C C . SER A 1 168 ? -41.990 -5.557 31.800 1.00 91.56 168 SER A C 1
ATOM 1287 O O . SER A 1 168 ? -42.651 -5.306 32.801 1.00 91.56 168 SER A O 1
ATOM 1289 N N . ARG A 1 169 ? -42.503 -6.235 30.765 1.00 92.25 169 ARG A N 1
ATOM 1290 C CA . ARG A 1 169 ? -43.902 -6.679 30.738 1.00 92.25 169 ARG A CA 1
ATOM 1291 C C . ARG A 1 169 ? -44.197 -7.776 31.759 1.00 92.25 169 ARG A C 1
ATOM 1293 O O . ARG A 1 169 ? -45.282 -7.792 32.328 1.00 92.25 169 ARG A O 1
ATOM 1300 N N . LEU A 1 170 ? -43.253 -8.688 31.984 1.00 89.69 170 LEU A N 1
ATOM 1301 C CA . LEU A 1 170 ? -43.366 -9.698 33.036 1.00 89.69 170 LEU A CA 1
ATOM 1302 C C . LEU A 1 170 ? -43.366 -9.045 34.420 1.00 89.69 170 LEU A C 1
ATOM 1304 O O . LEU A 1 170 ? -44.206 -9.398 35.240 1.00 89.69 170 LEU A O 1
ATOM 1308 N N . LEU A 1 171 ? -42.506 -8.045 34.638 1.00 87.56 171 LEU A N 1
ATOM 1309 C CA . LEU A 1 171 ? -42.456 -7.283 35.885 1.00 87.56 171 LEU A CA 1
ATOM 1310 C C . LEU A 1 171 ? -43.747 -6.483 36.134 1.00 87.56 171 LEU A C 1
ATOM 1312 O O . LEU A 1 171 ? -44.250 -6.493 37.249 1.00 87.56 171 LEU A O 1
ATOM 1316 N N . GLU A 1 172 ? -44.325 -5.848 35.106 1.00 91.62 172 GLU A N 1
ATOM 1317 C CA . GLU A 1 172 ? -45.631 -5.162 35.195 1.00 91.62 172 GLU A CA 1
ATOM 1318 C C . GLU A 1 172 ? -46.772 -6.096 35.624 1.00 91.62 172 GLU A C 1
ATOM 1320 O O . GLU A 1 172 ? -47.738 -5.654 36.242 1.00 91.62 172 GLU A O 1
ATOM 1325 N N . LEU A 1 173 ? -46.678 -7.377 35.264 1.00 89.75 173 LEU A N 1
ATOM 1326 C CA . LEU A 1 173 ? -47.658 -8.410 35.600 1.00 89.75 173 LEU A CA 1
ATOM 1327 C C . LEU A 1 173 ? -47.278 -9.193 36.867 1.00 89.75 173 LEU A C 1
ATOM 1329 O O . LEU A 1 173 ? -47.948 -10.172 37.190 1.00 89.75 173 LEU A O 1
ATOM 1333 N N . ASP A 1 174 ? -46.194 -8.795 37.541 1.00 83.88 174 ASP A N 1
ATOM 1334 C CA . ASP A 1 174 ? -45.582 -9.474 38.687 1.00 83.88 174 ASP A CA 1
ATOM 1335 C C . ASP A 1 174 ? -45.297 -10.973 38.447 1.00 83.88 174 ASP A C 1
ATOM 1337 O O . ASP A 1 174 ? -45.273 -11.810 39.348 1.00 83.88 174 ASP A O 1
ATOM 1341 N N . LEU A 1 175 ? -45.067 -11.350 37.190 1.00 82.75 175 LEU A N 1
ATOM 1342 C CA . LEU A 1 175 ? -44.715 -12.704 36.778 1.00 82.75 175 LEU A CA 1
ATOM 1343 C C . LEU A 1 175 ? -43.187 -12.866 36.782 1.00 82.75 175 LEU A C 1
ATOM 1345 O O . LEU A 1 175 ? -42.472 -11.961 36.351 1.00 82.75 175 LEU A O 1
ATOM 1349 N N . PRO A 1 176 ? -42.645 -14.020 37.207 1.00 83.00 176 PRO A N 1
ATOM 1350 C CA . PRO A 1 176 ? -43.337 -15.246 37.624 1.00 83.00 176 PRO A CA 1
ATOM 1351 C C . PRO A 1 176 ? -43.755 -15.278 39.109 1.00 83.00 176 PRO A C 1
ATOM 1353 O O . PRO A 1 176 ? -44.321 -16.278 39.551 1.00 83.00 176 PRO A O 1
ATOM 1356 N N . HIS A 1 177 ? -43.480 -14.223 39.882 1.00 79.50 177 HIS A N 1
ATOM 1357 C CA . HIS A 1 177 ? -43.637 -14.207 41.341 1.00 79.50 177 HIS A CA 1
ATOM 1358 C C . HIS A 1 177 ? -45.084 -14.435 41.795 1.00 79.50 177 HIS A C 1
ATOM 1360 O O . HIS A 1 177 ? -45.312 -15.264 42.674 1.00 79.50 177 HIS A O 1
ATOM 1366 N N . ALA A 1 178 ? -46.058 -13.803 41.137 1.00 80.25 178 ALA A N 1
ATOM 1367 C CA . ALA A 1 178 ? -47.482 -13.944 41.429 1.00 80.25 178 ALA A CA 1
ATOM 1368 C C . ALA A 1 178 ? -47.981 -15.396 41.302 1.00 80.25 178 ALA A C 1
ATOM 1370 O O . ALA A 1 178 ? -48.742 -15.867 42.146 1.00 80.25 178 ALA A O 1
ATOM 1371 N N . LEU A 1 179 ? -47.513 -16.142 40.291 1.00 78.81 179 LEU A N 1
ATOM 1372 C CA . LEU A 1 179 ? -47.879 -17.554 40.117 1.00 78.81 179 LEU A CA 1
ATOM 1373 C C . LEU A 1 179 ? -47.255 -18.439 41.199 1.00 78.81 179 LEU A C 1
ATOM 1375 O O . LEU A 1 179 ? -47.927 -19.309 41.744 1.00 78.81 179 LEU A O 1
ATOM 1379 N N . GLN A 1 180 ? -45.990 -18.195 41.542 1.00 75.38 180 GLN A N 1
ATOM 1380 C CA . GLN A 1 180 ? -45.297 -18.968 42.575 1.00 75.38 180 GLN A CA 1
ATOM 1381 C C . GLN A 1 180 ? -45.846 -18.691 43.979 1.00 75.38 180 GLN A C 1
ATOM 1383 O O . GLN A 1 180 ? -45.889 -19.604 44.801 1.00 75.38 180 GLN A O 1
ATOM 1388 N N . ALA A 1 181 ? -46.300 -17.464 44.247 1.00 72.06 181 ALA A N 1
ATOM 1389 C CA . ALA A 1 181 ? -46.983 -17.115 45.489 1.00 72.06 181 ALA A CA 1
ATOM 1390 C C . ALA A 1 181 ? -48.338 -17.837 45.615 1.00 72.06 181 ALA A C 1
ATOM 1392 O O . ALA A 1 181 ? -48.666 -18.337 46.690 1.00 72.06 181 ALA A O 1
ATOM 1393 N N . MET A 1 182 ? -49.095 -17.963 44.516 1.00 68.94 182 MET A N 1
ATO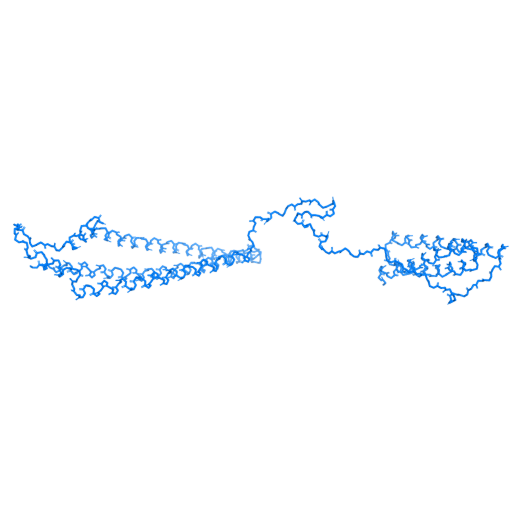M 1394 C CA . MET A 1 182 ? -50.331 -18.757 44.491 1.00 68.94 182 MET A CA 1
ATOM 1395 C C . MET A 1 182 ? -50.071 -20.260 44.669 1.00 68.94 182 MET A C 1
ATOM 1397 O O . MET A 1 182 ? -50.761 -20.908 45.451 1.00 68.94 182 MET A O 1
ATOM 1401 N N . GLU A 1 183 ? -49.077 -20.820 43.976 1.00 67.62 183 GLU A N 1
ATOM 1402 C CA . GLU A 1 183 ? -48.744 -22.251 44.049 1.00 67.62 183 GLU A CA 1
ATOM 1403 C C . GLU A 1 183 ? -48.132 -22.646 45.409 1.00 67.62 183 GLU A C 1
ATOM 1405 O O . GLU A 1 183 ? -48.347 -23.754 45.904 1.00 67.62 183 GLU A O 1
ATOM 1410 N N . GLY A 1 184 ? -47.407 -21.725 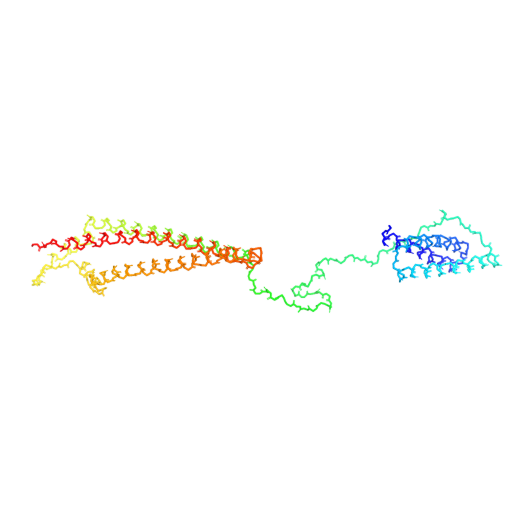46.053 1.00 59.41 184 GLY A N 1
ATOM 1411 C CA . GLY A 1 184 ? -46.867 -21.891 47.404 1.00 59.41 184 GLY A CA 1
ATOM 1412 C C . GLY A 1 184 ? -47.920 -21.829 48.518 1.00 59.41 184 GLY A C 1
ATOM 1413 O O . GLY A 1 184 ? -47.677 -22.360 49.600 1.00 59.41 184 GLY A O 1
ATOM 1414 N N . GLY A 1 185 ? -49.092 -21.237 48.260 1.00 53.78 185 GLY A N 1
ATOM 1415 C CA . GLY A 1 185 ? -50.183 -21.110 49.234 1.00 53.78 185 GLY A CA 1
ATOM 1416 C C . GLY A 1 185 ? -50.948 -22.408 49.528 1.00 53.78 185 GLY A C 1
ATOM 1417 O O . GLY A 1 185 ? -51.594 -22.501 50.568 1.00 53.78 185 GLY A O 1
ATOM 1418 N N . ASP A 1 186 ? -50.855 -23.423 48.661 1.00 50.53 186 ASP A N 1
ATOM 1419 C CA . ASP A 1 186 ? -51.616 -24.682 48.789 1.00 50.53 186 ASP A CA 1
ATOM 1420 C C . ASP A 1 186 ? -50.864 -25.784 49.571 1.00 50.53 186 ASP A C 1
ATOM 1422 O O . ASP A 1 186 ? -51.364 -26.889 49.787 1.00 50.53 186 ASP A O 1
ATOM 1426 N N . LYS A 1 187 ? -49.641 -25.510 50.050 1.00 50.31 187 LYS A N 1
ATOM 1427 C CA . LYS A 1 187 ? -48.847 -26.480 50.823 1.00 50.31 187 LYS A CA 1
ATOM 1428 C C . LYS A 1 187 ? -48.927 -26.201 52.319 1.00 50.31 187 LYS A C 1
ATOM 1430 O O . LYS A 1 187 ? -48.067 -25.576 52.930 1.00 50.31 187 LYS A O 1
ATOM 1435 N N . SER A 1 188 ? -49.987 -26.749 52.906 1.00 47.25 188 SER A N 1
ATOM 1436 C CA . SER A 1 188 ? -50.023 -27.203 54.296 1.00 47.25 188 SER A CA 1
ATOM 1437 C C . SER A 1 188 ? -48.676 -27.826 54.708 1.00 47.25 188 SER A C 1
ATOM 1439 O O . SER A 1 188 ? -48.188 -28.739 54.046 1.00 47.25 188 SER A O 1
ATOM 1441 N N . GLN A 1 189 ? -48.143 -27.357 55.843 1.00 45.50 189 GLN A N 1
ATOM 1442 C CA . GLN A 1 189 ? -46.941 -27.824 56.556 1.00 45.50 189 GLN A CA 1
ATOM 1443 C C . GLN A 1 189 ? -45.587 -27.312 56.025 1.00 45.50 189 GLN A C 1
ATOM 1445 O O . GLN A 1 189 ? -44.981 -27.914 55.151 1.00 45.50 189 GLN A O 1
ATOM 1450 N N . THR A 1 190 ? -45.049 -26.241 56.623 1.00 41.28 190 THR A N 1
ATOM 1451 C CA . THR A 1 190 ? -44.090 -26.311 57.751 1.00 41.28 190 THR A CA 1
ATOM 1452 C C . THR A 1 190 ? -43.696 -24.902 58.215 1.00 41.28 190 THR A C 1
ATOM 1454 O O . THR A 1 190 ? -43.320 -24.061 57.411 1.00 41.28 190 THR A O 1
ATOM 1457 N N . SER A 1 191 ? -43.818 -24.681 59.525 1.00 40.28 191 SER A N 1
ATOM 1458 C CA . SER A 1 191 ? -43.172 -23.674 60.385 1.00 40.28 191 SER A CA 1
ATOM 1459 C C . SER A 1 191 ? -42.425 -22.482 59.756 1.00 40.28 191 SER A C 1
ATOM 1461 O O . SER A 1 191 ? -41.308 -22.632 59.275 1.00 40.28 191 SER A O 1
ATOM 1463 N N . GLY A 1 192 ? -42.971 -21.286 60.001 1.00 41.59 192 GLY A N 1
ATOM 1464 C CA . GLY A 1 192 ? -42.202 -20.110 60.418 1.00 41.59 192 GLY A CA 1
ATOM 1465 C C . GLY A 1 192 ? -41.264 -19.507 59.377 1.00 41.59 192 GLY A C 1
ATOM 1466 O O . GLY A 1 192 ? -40.074 -19.791 59.408 1.00 41.59 192 GLY A O 1
ATOM 1467 N N . VAL A 1 193 ? -41.838 -18.630 58.549 1.00 46.19 193 VAL A N 1
ATOM 1468 C CA . VAL A 1 193 ? -41.276 -17.544 57.716 1.00 46.19 193 VAL A CA 1
ATOM 1469 C C . VAL A 1 193 ? -41.980 -17.630 56.360 1.00 46.19 193 VAL A C 1
ATOM 1471 O O . VAL A 1 193 ? -41.961 -18.677 55.721 1.00 46.19 193 VAL A O 1
ATOM 1474 N N . GLU A 1 194 ? -42.665 -16.557 55.960 1.00 52.44 194 GLU A N 1
ATOM 1475 C CA . GLU A 1 194 ? -43.312 -16.416 54.649 1.00 52.44 194 GLU A CA 1
ATOM 1476 C C . GLU A 1 194 ? -42.381 -16.923 53.537 1.00 52.44 194 GLU A C 1
ATOM 1478 O O . GLU A 1 194 ? -41.281 -16.404 53.343 1.00 52.44 194 GLU A O 1
ATOM 1483 N N . ALA A 1 195 ? -42.782 -17.995 52.849 1.00 60.31 195 ALA A N 1
ATOM 1484 C CA . ALA A 1 195 ? -41.927 -18.663 51.878 1.00 60.31 195 ALA A CA 1
ATOM 1485 C C . ALA A 1 195 ? -41.733 -17.766 50.647 1.00 60.31 195 ALA A C 1
ATOM 1487 O O . ALA A 1 195 ? -42.629 -17.613 49.818 1.00 60.31 195 ALA A O 1
ATOM 1488 N N . LEU A 1 196 ? -40.547 -17.165 50.543 1.00 66.12 196 LEU A N 1
ATOM 1489 C CA . LEU A 1 196 ? -40.147 -16.327 49.419 1.00 66.12 196 LEU A CA 1
ATOM 1490 C C . LEU A 1 196 ? -40.275 -17.110 48.092 1.00 66.12 196 LEU A C 1
ATOM 1492 O O . LEU A 1 196 ? -39.820 -18.258 48.035 1.00 66.12 196 LEU A O 1
ATOM 1496 N N . PRO A 1 197 ? -40.829 -16.520 47.011 1.00 76.38 197 PRO A N 1
ATOM 1497 C CA . PRO A 1 197 ? -40.919 -17.185 45.713 1.00 76.38 197 PRO A CA 1
ATOM 1498 C C . PRO A 1 197 ? -39.567 -17.747 45.258 1.00 76.38 197 PRO A C 1
ATOM 1500 O O . PRO A 1 197 ? -38.536 -17.074 45.340 1.00 76.38 197 PRO A O 1
ATOM 1503 N N . THR A 1 198 ? -39.561 -18.979 44.748 1.00 76.38 198 THR A N 1
ATOM 1504 C CA . THR A 1 198 ? -38.328 -19.690 44.362 1.00 76.38 198 THR A CA 1
ATOM 1505 C C . THR A 1 198 ? -37.478 -18.930 43.335 1.00 76.38 198 THR A C 1
ATOM 1507 O O . THR A 1 198 ? -36.250 -18.971 43.418 1.00 76.38 198 THR A O 1
ATOM 1510 N N . SER A 1 199 ? -38.095 -18.185 42.408 1.00 74.94 199 SER A N 1
ATOM 1511 C CA . SER A 1 199 ? -37.386 -17.340 41.433 1.00 74.94 199 SER A CA 1
ATOM 1512 C C . SER A 1 199 ? -36.668 -16.159 42.089 1.00 74.94 199 SER A C 1
ATOM 1514 O O . SER A 1 199 ? -35.550 -15.816 41.694 1.00 74.94 199 SER A O 1
ATOM 1516 N N . LEU A 1 200 ? -37.281 -15.562 43.115 1.00 77.44 200 LEU A N 1
ATOM 1517 C CA . LEU A 1 200 ? -36.711 -14.453 43.873 1.00 77.44 200 LEU A CA 1
ATOM 1518 C C . LEU A 1 200 ? -35.581 -14.949 44.779 1.00 77.44 200 LEU A C 1
ATOM 1520 O O . LEU A 1 200 ? -34.505 -14.356 44.798 1.00 77.44 200 LEU A O 1
ATOM 1524 N N . ALA A 1 201 ? -35.779 -16.089 45.446 1.00 80.44 201 ALA A N 1
ATOM 1525 C CA . ALA A 1 201 ? -34.739 -16.752 46.230 1.00 80.44 201 ALA A CA 1
ATOM 1526 C C . ALA A 1 201 ? -33.526 -17.125 45.358 1.00 80.44 201 ALA A C 1
ATOM 1528 O O . ALA A 1 201 ? -32.386 -16.838 45.726 1.00 80.44 201 ALA A O 1
ATOM 1529 N N . ALA A 1 202 ? -33.748 -17.687 44.164 1.00 83.19 202 ALA A N 1
ATOM 1530 C CA . ALA A 1 202 ? -32.676 -17.984 43.216 1.00 83.19 202 ALA A CA 1
ATOM 1531 C C . ALA A 1 202 ? -31.924 -16.711 42.788 1.00 83.19 202 ALA A C 1
ATOM 1533 O O . ALA A 1 202 ? -30.692 -16.682 42.832 1.00 83.19 202 ALA A O 1
ATOM 1534 N N . SER A 1 203 ? -32.647 -15.638 42.459 1.00 82.88 203 SER A N 1
ATOM 1535 C CA . SER A 1 203 ? -32.054 -14.346 42.083 1.00 82.88 203 SER A CA 1
ATOM 1536 C C . SER A 1 203 ? -31.232 -13.734 43.223 1.00 82.88 203 SER A C 1
ATOM 1538 O O . SER A 1 203 ? -30.101 -13.305 43.002 1.00 82.88 203 SER A O 1
ATOM 1540 N N . LEU A 1 204 ? -31.731 -13.780 44.461 1.00 83.69 204 LEU A N 1
ATOM 1541 C CA . LEU A 1 204 ? -31.007 -13.332 45.655 1.00 83.69 204 LEU A CA 1
ATOM 1542 C C . LEU A 1 204 ? -29.731 -14.142 45.892 1.00 83.69 204 LEU A C 1
ATOM 1544 O O . LEU A 1 204 ? -28.675 -13.562 46.141 1.00 83.69 204 LEU A O 1
ATOM 1548 N N . THR A 1 205 ? -29.789 -15.472 45.769 1.00 86.06 205 THR A N 1
ATOM 1549 C CA . THR A 1 205 ? -28.582 -16.304 45.908 1.00 86.06 205 THR A CA 1
ATOM 1550 C C . THR A 1 205 ? -27.558 -16.013 44.814 1.00 86.06 205 THR A C 1
ATOM 1552 O O . THR A 1 205 ? -26.361 -16.027 45.094 1.00 86.06 205 THR A O 1
ATOM 1555 N N . ALA A 1 206 ? -27.995 -15.707 43.588 1.00 87.00 206 ALA A N 1
ATOM 1556 C CA . ALA A 1 206 ? -27.108 -15.311 42.498 1.00 87.00 206 ALA A CA 1
ATOM 1557 C C . ALA A 1 206 ? -26.439 -13.955 42.775 1.00 87.00 206 ALA A C 1
ATOM 1559 O O . ALA A 1 206 ? -25.221 -13.842 42.637 1.00 87.00 206 ALA A O 1
ATOM 1560 N N . VAL A 1 207 ? -27.200 -12.959 43.243 1.00 87.88 207 VAL A N 1
ATOM 1561 C CA . VAL A 1 207 ? -26.670 -11.645 43.650 1.00 87.88 207 VAL A CA 1
ATOM 1562 C C . VAL A 1 207 ? -25.682 -11.788 44.811 1.00 87.88 207 VAL A C 1
ATOM 1564 O O . VAL A 1 207 ? -24.598 -11.209 44.774 1.00 87.88 207 VAL A O 1
ATOM 1567 N N . HIS A 1 208 ? -26.003 -12.609 45.813 1.00 86.06 208 HIS A N 1
ATOM 1568 C CA . HIS A 1 208 ? -25.117 -12.856 46.949 1.00 86.06 208 HIS A CA 1
ATOM 1569 C C . HIS A 1 208 ? -23.821 -13.563 46.522 1.00 86.06 208 HIS A C 1
ATOM 1571 O O . HIS A 1 208 ? -22.734 -13.154 46.925 1.00 86.06 208 HIS A O 1
ATOM 1577 N N . LYS A 1 209 ? -23.908 -14.566 45.633 1.00 87.44 209 LYS A N 1
ATOM 1578 C CA . LYS A 1 209 ? -22.732 -15.230 45.037 1.00 87.44 209 LYS A CA 1
ATOM 1579 C C . LYS A 1 209 ? -2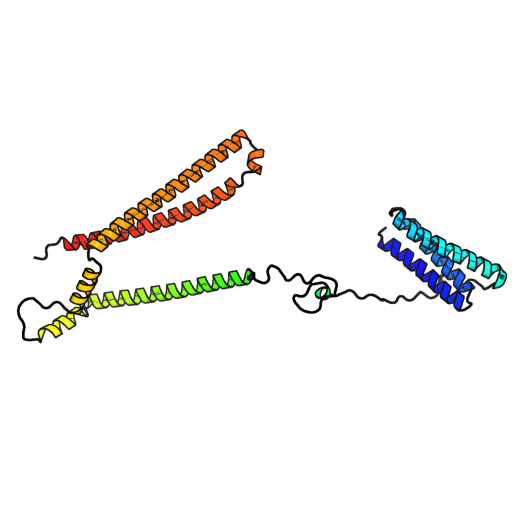1.868 -14.278 44.209 1.00 87.44 209 LYS A C 1
ATOM 1581 O O . LYS A 1 209 ? -20.656 -14.454 44.173 1.00 87.44 209 LYS A O 1
ATOM 1586 N N . ALA A 1 210 ? -22.468 -13.275 43.571 1.00 85.56 210 ALA A N 1
ATOM 1587 C CA . ALA A 1 210 ? -21.749 -12.241 42.831 1.00 85.56 210 ALA A CA 1
ATOM 1588 C C . ALA A 1 210 ? -21.060 -11.196 43.739 1.00 85.56 210 ALA A C 1
ATOM 1590 O O . ALA A 1 210 ? -20.421 -10.279 43.230 1.00 85.56 210 ALA A O 1
ATOM 1591 N N . GLY A 1 211 ? -21.162 -11.327 45.069 1.00 84.56 211 GLY A N 1
ATOM 1592 C CA . GLY A 1 211 ? -20.565 -10.404 46.040 1.00 84.56 211 GLY A CA 1
ATOM 1593 C C . GLY A 1 211 ? -21.487 -9.258 46.474 1.00 84.56 211 GLY A C 1
ATOM 1594 O O . GLY A 1 211 ? -21.039 -8.342 47.166 1.00 84.56 211 GLY A O 1
ATOM 1595 N N . GLY A 1 212 ? -22.768 -9.314 46.092 1.00 87.06 212 GLY A N 1
ATOM 1596 C CA . GLY A 1 212 ? -23.812 -8.392 46.533 1.00 87.06 212 GLY A CA 1
ATOM 1597 C C . GLY A 1 212 ? -23.507 -6.921 46.247 1.00 87.06 212 GLY A C 1
ATOM 1598 O O . GLY A 1 212 ? -22.852 -6.563 45.268 1.00 87.06 212 GLY A O 1
ATOM 1599 N N . GLU A 1 213 ? -23.981 -6.049 47.134 1.00 85.62 213 GLU A N 1
ATOM 1600 C CA . GLU A 1 213 ? -23.794 -4.602 47.007 1.00 85.62 213 GLU A CA 1
ATOM 1601 C C . GLU A 1 213 ? -22.315 -4.186 47.095 1.00 85.62 213 GLU A C 1
ATOM 1603 O O . GLU A 1 213 ? -21.883 -3.240 46.436 1.00 85.62 213 GLU A O 1
ATOM 1608 N N . GLN A 1 214 ? -21.507 -4.908 47.876 1.00 86.06 214 GLN A N 1
ATOM 1609 C CA . GLN A 1 214 ? -20.099 -4.575 48.080 1.00 86.06 214 GLN A CA 1
ATOM 1610 C C . GLN A 1 214 ? -19.288 -4.702 46.783 1.00 86.06 214 GLN A C 1
ATOM 1612 O O . GLN A 1 214 ? -18.446 -3.847 46.504 1.00 86.06 214 GLN A O 1
ATOM 1617 N N . ALA A 1 215 ? -19.577 -5.716 45.962 1.00 87.69 215 ALA A N 1
ATOM 1618 C CA . ALA A 1 215 ? -18.972 -5.861 44.640 1.00 87.69 215 ALA A CA 1
ATOM 1619 C C . ALA A 1 215 ? -19.372 -4.714 43.696 1.00 87.69 215 ALA A C 1
ATOM 1621 O O . ALA A 1 215 ? -18.526 -4.196 42.965 1.00 87.69 215 ALA A O 1
ATOM 1622 N N . LEU A 1 216 ? -20.633 -4.271 43.753 1.00 86.38 216 LEU A N 1
ATOM 1623 C CA . LEU A 1 216 ? -21.126 -3.150 42.952 1.00 86.38 216 LEU A CA 1
ATOM 1624 C C . LEU A 1 216 ? -20.463 -1.828 43.374 1.00 86.38 216 LEU A C 1
ATOM 1626 O O . LEU A 1 216 ? -19.952 -1.105 42.520 1.00 86.38 216 LEU A O 1
ATOM 1630 N N . ARG A 1 217 ? -20.369 -1.555 44.684 1.00 88.62 217 ARG A N 1
ATOM 1631 C CA . ARG A 1 217 ? -19.630 -0.402 45.233 1.00 88.62 217 ARG A CA 1
ATOM 1632 C C . ARG A 1 217 ? -18.165 -0.413 44.795 1.00 88.62 217 ARG A C 1
ATOM 1634 O O . ARG A 1 217 ? -17.668 0.612 44.343 1.00 88.62 217 ARG A O 1
ATOM 1641 N N . ALA A 1 218 ? -17.497 -1.566 44.862 1.00 90.44 218 ALA A N 1
ATOM 1642 C CA . ALA A 1 218 ? -16.106 -1.710 44.429 1.00 90.44 218 ALA A CA 1
ATOM 1643 C C . ALA A 1 218 ? -15.923 -1.492 42.913 1.00 90.44 218 ALA A C 1
ATOM 1645 O O . ALA A 1 218 ? -14.927 -0.912 42.481 1.00 90.44 218 ALA A O 1
ATOM 1646 N N . ALA A 1 219 ? -16.876 -1.930 42.086 1.00 89.81 219 ALA A N 1
ATOM 1647 C CA . ALA A 1 219 ? -16.851 -1.675 40.646 1.00 89.81 219 ALA A CA 1
ATOM 1648 C C . ALA A 1 219 ? -17.028 -0.181 40.332 1.00 89.81 219 ALA A C 1
ATOM 1650 O O . ALA A 1 219 ? -16.323 0.361 39.482 1.00 89.81 219 ALA A O 1
ATOM 1651 N N . VAL A 1 220 ? -17.924 0.489 41.058 1.00 89.38 220 VAL A N 1
ATOM 1652 C CA . VAL A 1 220 ? -18.203 1.925 40.944 1.00 89.38 220 VAL A CA 1
ATOM 1653 C C . VAL A 1 220 ? -16.990 2.770 41.366 1.00 89.38 220 VAL A C 1
ATOM 1655 O O . VAL A 1 220 ? -16.631 3.709 40.657 1.00 89.38 220 VAL A O 1
ATOM 1658 N N . THR A 1 221 ? -16.290 2.414 42.451 1.00 89.06 221 THR A N 1
ATOM 1659 C CA . THR A 1 221 ? -15.032 3.086 42.837 1.00 89.06 221 THR A CA 1
ATOM 1660 C C . THR A 1 221 ? -13.908 2.814 41.842 1.00 89.06 221 THR A C 1
ATOM 1662 O O . THR A 1 221 ? -13.148 3.712 41.495 1.00 89.06 221 THR A O 1
ATOM 1665 N N . LYS A 1 222 ? -13.815 1.590 41.315 1.00 92.19 222 LYS A N 1
ATOM 1666 C CA . LYS A 1 222 ? -12.824 1.259 40.284 1.00 92.19 222 LYS A CA 1
ATOM 1667 C C . LYS A 1 222 ? -13.058 2.049 38.993 1.00 92.19 222 LYS A C 1
ATOM 1669 O O . LYS A 1 222 ? -12.095 2.415 38.325 1.00 92.19 222 LYS A O 1
ATOM 1674 N N . LEU A 1 223 ? -14.313 2.322 38.640 1.00 91.00 223 LEU A N 1
ATOM 1675 C CA . LEU A 1 223 ? -14.665 3.098 37.452 1.00 91.00 223 LEU A CA 1
ATOM 1676 C C . LEU A 1 223 ? -14.139 4.539 37.535 1.00 91.00 223 LEU A C 1
ATOM 1678 O O . LEU A 1 223 ? -13.521 5.002 36.578 1.00 91.00 223 LEU A O 1
ATOM 1682 N N . SER A 1 224 ? -14.298 5.211 38.683 1.00 88.81 224 SER A N 1
ATOM 1683 C CA . SER A 1 224 ? -13.754 6.565 38.884 1.00 88.81 224 SER A CA 1
ATOM 1684 C C . SER A 1 224 ? -12.224 6.583 38.932 1.00 88.81 224 SER A C 1
ATOM 1686 O O . SER A 1 224 ? -11.602 7.507 38.408 1.00 88.81 224 SER A O 1
ATOM 1688 N N . GLU A 1 225 ? -11.593 5.549 39.496 1.00 93.12 225 GLU A N 1
ATOM 1689 C CA . GLU A 1 225 ? -10.134 5.408 39.454 1.00 93.12 225 GLU A CA 1
ATOM 1690 C C . GLU A 1 225 ? -9.601 5.262 38.025 1.00 93.12 225 GLU A C 1
ATOM 1692 O O . GLU A 1 225 ? -8.565 5.841 37.693 1.00 93.12 225 GLU A O 1
ATOM 1697 N N . VAL A 1 226 ? -10.271 4.467 37.185 1.00 93.50 226 VAL A N 1
ATOM 1698 C CA . VAL A 1 226 ? -9.881 4.278 35.780 1.00 93.50 226 VAL A CA 1
ATOM 1699 C C . VAL A 1 226 ? -10.090 5.566 34.993 1.00 93.50 226 VAL A C 1
ATOM 1701 O O . VAL A 1 226 ? -9.198 5.950 34.241 1.00 93.50 226 VAL A O 1
ATOM 1704 N N . GLU A 1 227 ? -11.203 6.266 35.208 1.00 91.56 227 GLU A N 1
ATOM 1705 C CA . GLU A 1 227 ? -11.459 7.569 34.589 1.00 91.56 227 GLU A CA 1
ATOM 1706 C C . GLU A 1 227 ? -10.341 8.566 34.913 1.00 91.56 227 GLU A C 1
ATOM 1708 O O . GLU A 1 227 ? -9.726 9.104 33.995 1.00 91.56 227 GLU A O 1
ATOM 1713 N N . LEU A 1 228 ? -9.987 8.713 36.195 1.00 91.81 228 LEU A N 1
ATOM 1714 C CA . LEU A 1 228 ? -8.903 9.597 36.630 1.00 91.81 228 LEU A CA 1
ATOM 1715 C C . LEU A 1 228 ? -7.545 9.205 36.027 1.00 91.81 228 LEU A C 1
ATOM 1717 O O . LEU A 1 228 ? -6.742 10.070 35.682 1.00 91.81 228 LEU A O 1
ATOM 1721 N N . LYS A 1 229 ? -7.252 7.904 35.921 1.00 94.94 229 LYS A N 1
ATOM 1722 C CA . LYS A 1 229 ? -6.008 7.422 35.299 1.00 94.94 229 LYS A CA 1
ATOM 1723 C C . LYS A 1 229 ? -5.967 7.763 33.812 1.00 94.94 229 LYS A C 1
ATOM 1725 O O . LYS A 1 229 ? -4.935 8.211 33.325 1.00 94.94 229 LYS A O 1
ATOM 1730 N N . CYS A 1 230 ? -7.075 7.577 33.100 1.00 93.31 230 CYS A N 1
ATOM 1731 C CA . CYS A 1 230 ? -7.149 7.877 31.677 1.00 93.31 230 CYS A CA 1
ATOM 1732 C C . CYS A 1 230 ? -7.091 9.383 31.386 1.00 93.31 230 CYS A C 1
ATOM 1734 O O . CYS A 1 230 ? -6.439 9.770 30.419 1.00 93.31 230 CYS A O 1
ATOM 1736 N N . THR A 1 231 ? -7.720 10.232 32.207 1.00 92.00 231 THR A N 1
ATOM 1737 C CA . THR A 1 231 ? -7.624 11.692 32.042 1.00 92.00 231 THR A CA 1
ATOM 1738 C C . THR A 1 231 ? -6.209 12.185 32.312 1.00 92.00 231 THR A C 1
ATOM 1740 O O . THR A 1 231 ? -5.677 12.931 31.499 1.00 92.00 231 THR A O 1
ATOM 1743 N N . LYS A 1 232 ? -5.557 11.695 33.375 1.00 94.75 232 LYS A N 1
ATOM 1744 C CA . LYS A 1 232 ? -4.152 12.020 33.663 1.00 94.75 232 LYS A CA 1
ATOM 1745 C C . LYS A 1 232 ? -3.216 11.594 32.537 1.00 94.75 232 LYS A C 1
ATOM 1747 O O . LYS A 1 232 ? -2.398 12.391 32.107 1.00 94.75 232 LYS A O 1
ATOM 1752 N N . ALA A 1 233 ? -3.376 10.381 32.010 1.00 94.81 233 ALA A N 1
ATOM 1753 C CA . ALA A 1 233 ? -2.570 9.922 30.881 1.00 94.81 233 ALA A CA 1
ATOM 1754 C C . ALA A 1 233 ? -2.772 10.801 29.631 1.00 94.81 233 ALA A C 1
ATOM 1756 O O . ALA A 1 233 ? -1.817 11.094 28.918 1.00 94.81 233 ALA A O 1
ATOM 1757 N N . ALA A 1 234 ? -4.002 11.257 29.368 1.00 93.88 234 ALA A N 1
ATOM 1758 C CA . ALA A 1 234 ? -4.276 12.176 28.264 1.00 93.88 234 ALA A CA 1
ATOM 1759 C C . ALA A 1 234 ? -3.653 13.568 28.492 1.00 93.88 234 ALA A C 1
ATOM 1761 O O . ALA A 1 234 ? -3.120 14.153 27.551 1.00 93.88 234 ALA A O 1
ATOM 1762 N N . GLU A 1 235 ? -3.689 14.081 29.723 1.00 94.00 235 GLU A N 1
ATOM 1763 C CA . GLU A 1 235 ? -3.038 15.340 30.111 1.00 94.00 235 GLU A CA 1
ATOM 1764 C C . GLU A 1 235 ? -1.509 15.250 30.002 1.00 94.00 235 GLU A C 1
ATOM 1766 O O . GLU A 1 235 ? -0.885 16.167 29.478 1.00 94.00 235 GLU A O 1
ATOM 1771 N N . GLU A 1 236 ? -0.908 14.135 30.425 1.00 95.50 236 GLU A N 1
ATOM 1772 C CA . GLU A 1 236 ? 0.530 13.870 30.294 1.00 95.50 236 GLU A CA 1
ATOM 1773 C C . GLU A 1 236 ? 0.958 13.842 28.822 1.00 95.50 236 GLU A C 1
ATOM 1775 O O . GLU A 1 236 ? 1.899 14.538 28.442 1.00 95.50 236 GLU A O 1
ATOM 1780 N N . VAL A 1 237 ? 0.234 13.105 27.970 1.00 94.00 237 VAL A N 1
ATOM 1781 C CA . VAL A 1 237 ? 0.498 13.085 26.521 1.00 94.00 237 VAL A CA 1
ATOM 1782 C C . VAL A 1 237 ? 0.334 14.485 25.926 1.00 94.00 237 VAL A C 1
ATOM 1784 O O . VAL A 1 237 ? 1.193 14.927 25.165 1.00 94.00 237 VAL A O 1
ATOM 1787 N N . GLY A 1 238 ? -0.712 15.221 26.311 1.00 93.31 238 GLY A N 1
ATOM 1788 C CA . GLY A 1 238 ? -0.907 16.612 25.896 1.00 93.31 238 GLY A CA 1
ATOM 1789 C C . GLY A 1 238 ? 0.276 17.508 26.267 1.00 93.31 238 GLY A C 1
ATOM 1790 O O . GLY A 1 238 ? 0.828 18.175 25.397 1.00 93.31 238 GLY A O 1
ATOM 1791 N N . ALA A 1 239 ? 0.733 17.442 27.518 1.00 95.00 239 ALA A N 1
ATOM 1792 C CA . ALA A 1 239 ? 1.871 18.218 28.001 1.00 95.00 239 ALA A CA 1
ATOM 1793 C C . ALA A 1 239 ? 3.177 17.870 27.268 1.00 95.00 239 ALA A C 1
ATOM 1795 O O . ALA A 1 239 ? 3.964 18.766 26.966 1.00 95.00 239 ALA A O 1
ATOM 1796 N N . THR A 1 240 ? 3.406 16.591 26.940 1.00 93.81 240 THR A N 1
ATOM 1797 C CA . THR A 1 240 ? 4.579 16.194 26.140 1.00 93.81 240 THR A CA 1
ATOM 1798 C C . THR A 1 240 ? 4.525 16.749 24.718 1.00 93.81 240 THR A C 1
ATOM 1800 O O . THR A 1 240 ? 5.540 17.227 24.220 1.00 93.81 240 THR A O 1
ATOM 1803 N N . LEU A 1 241 ? 3.346 16.755 24.083 1.00 91.94 241 LEU A N 1
ATOM 1804 C CA . LEU A 1 241 ? 3.165 17.324 22.746 1.00 91.94 241 LEU A CA 1
ATOM 1805 C C . LEU A 1 241 ? 3.307 18.852 22.749 1.00 91.94 241 LEU A C 1
ATOM 1807 O O . LEU A 1 241 ? 3.901 19.401 21.825 1.00 91.94 241 LEU A O 1
ATOM 1811 N N . ASP A 1 242 ? 2.797 19.536 23.777 1.00 91.75 242 ASP A N 1
ATOM 1812 C CA . ASP A 1 242 ? 2.972 20.984 23.948 1.00 91.75 242 ASP A CA 1
ATOM 1813 C C . ASP A 1 242 ? 4.452 21.348 24.169 1.00 91.75 242 ASP A C 1
ATOM 1815 O O . ASP A 1 242 ? 4.933 22.338 23.616 1.00 91.75 242 ASP A O 1
ATOM 1819 N N . GLY A 1 243 ? 5.184 20.535 24.940 1.00 91.81 243 GLY A N 1
ATOM 1820 C CA . GLY A 1 243 ? 6.623 20.693 25.159 1.00 91.81 243 GLY A CA 1
ATOM 1821 C C . GLY A 1 243 ? 7.442 20.510 23.881 1.00 91.81 243 GLY A C 1
ATOM 1822 O O . GLY A 1 243 ? 8.288 21.349 23.578 1.00 91.81 243 GLY A O 1
ATOM 1823 N N . GLU A 1 244 ? 7.147 19.468 23.100 1.00 89.44 244 GLU A N 1
ATOM 1824 C CA . GLU A 1 244 ? 7.805 19.225 21.811 1.00 89.44 244 GLU A CA 1
ATOM 1825 C C . GLU A 1 244 ? 7.526 20.361 20.818 1.00 89.44 244 GLU A C 1
ATOM 1827 O O . GLU A 1 244 ? 8.432 20.846 20.151 1.00 89.44 244 GLU A O 1
ATOM 1832 N N . GLU A 1 245 ? 6.288 20.857 20.749 1.00 87.12 245 GLU A N 1
ATOM 1833 C CA . GLU A 1 245 ? 5.937 21.962 19.851 1.00 87.12 245 GLU A CA 1
ATOM 1834 C C . GLU A 1 245 ? 6.571 23.298 20.278 1.00 87.12 245 GLU A C 1
ATOM 1836 O O . GLU A 1 245 ? 6.810 24.177 19.447 1.00 87.12 245 GLU A O 1
ATOM 1841 N N . ALA A 1 246 ? 6.823 23.489 21.575 1.00 89.44 246 ALA A N 1
ATOM 1842 C CA . ALA A 1 246 ? 7.571 24.639 22.072 1.00 89.44 246 ALA A CA 1
ATOM 1843 C C . ALA A 1 246 ? 9.056 24.541 21.694 1.00 89.44 246 ALA A C 1
ATOM 1845 O O . ALA A 1 246 ? 9.599 25.510 21.163 1.00 89.44 246 ALA A O 1
ATOM 1846 N N . ALA A 1 247 ? 9.673 23.371 21.891 1.00 87.75 247 ALA A N 1
ATOM 1847 C CA . ALA A 1 247 ? 11.054 23.110 21.487 1.00 87.75 247 ALA A CA 1
ATOM 1848 C C . ALA A 1 247 ? 11.231 23.252 19.966 1.00 87.75 247 ALA A C 1
ATOM 1850 O O . ALA A 1 247 ? 12.169 23.892 19.502 1.00 87.75 247 ALA A O 1
ATOM 1851 N N . GLU A 1 248 ? 10.283 22.745 19.179 1.00 85.38 248 GLU A N 1
ATOM 1852 C CA . GLU A 1 248 ? 10.277 22.874 17.721 1.00 85.38 248 GLU A CA 1
ATOM 1853 C C . GLU A 1 248 ? 10.237 24.346 17.278 1.00 85.38 248 GLU A C 1
ATOM 1855 O O . GLU A 1 248 ? 10.988 24.747 16.387 1.00 85.38 248 GLU A O 1
ATOM 1860 N N . ARG A 1 249 ? 9.410 25.179 17.929 1.00 85.88 249 ARG A N 1
ATOM 1861 C CA . ARG A 1 249 ? 9.374 26.628 17.665 1.00 85.88 249 ARG A CA 1
ATOM 1862 C C . ARG A 1 249 ? 10.681 27.315 18.038 1.00 85.88 249 ARG A C 1
ATOM 1864 O O . ARG A 1 249 ? 11.123 28.189 17.297 1.00 85.88 249 ARG A O 1
ATOM 1871 N N . GLU A 1 250 ? 11.287 26.947 19.162 1.00 89.81 250 GLU A N 1
ATOM 1872 C CA . GLU A 1 250 ? 12.578 27.491 19.593 1.00 89.81 250 GLU A CA 1
ATOM 1873 C C . GLU A 1 250 ? 13.666 27.170 18.558 1.00 89.81 250 GLU A C 1
ATOM 1875 O O . GLU A 1 250 ? 14.299 28.081 18.018 1.00 89.81 250 GLU A O 1
ATOM 1880 N N . MET A 1 251 ? 13.776 25.906 18.151 1.00 85.50 251 MET A N 1
ATOM 1881 C CA . MET A 1 251 ? 14.745 25.467 17.143 1.00 85.50 251 MET A CA 1
ATOM 1882 C C . MET A 1 251 ? 14.492 26.098 15.767 1.00 85.50 251 MET A C 1
ATOM 1884 O O . MET A 1 251 ? 15.438 26.436 15.051 1.00 85.50 251 MET A O 1
ATOM 1888 N N . GLU A 1 252 ? 13.230 26.331 15.398 1.00 85.81 252 GLU A N 1
ATOM 1889 C CA . GLU A 1 252 ? 12.887 27.068 14.182 1.00 85.81 252 GLU A CA 1
ATOM 1890 C C . GLU A 1 252 ? 13.336 28.537 14.256 1.00 85.81 252 GLU A C 1
ATOM 1892 O O . GLU A 1 252 ? 13.813 29.079 13.254 1.00 85.81 252 GLU A O 1
ATOM 1897 N N . THR A 1 253 ? 13.240 29.184 15.423 1.00 88.50 253 THR A N 1
ATOM 1898 C CA . THR A 1 253 ? 13.736 30.560 15.598 1.00 88.50 253 THR A CA 1
ATOM 1899 C C . THR A 1 253 ? 15.261 30.654 15.564 1.00 88.50 253 THR A C 1
ATOM 1901 O O . THR A 1 253 ? 15.786 31.620 15.009 1.00 88.50 253 THR A O 1
ATOM 1904 N N . GLU A 1 254 ? 15.972 29.657 16.095 1.00 89.88 254 GLU A N 1
ATOM 1905 C CA . GLU A 1 254 ? 17.439 29.652 16.161 1.00 89.88 254 GLU A CA 1
ATOM 1906 C C . GLU A 1 254 ? 18.103 29.226 14.843 1.00 89.88 254 GLU A C 1
ATOM 1908 O O . GLU A 1 254 ? 19.087 29.830 14.409 1.00 89.88 254 GLU A O 1
ATOM 1913 N N . HIS A 1 255 ? 17.560 28.204 14.178 1.00 85.25 255 HIS A N 1
ATOM 1914 C CA . HIS A 1 255 ? 18.189 27.552 13.023 1.00 85.25 255 HIS A CA 1
ATOM 1915 C C . HIS A 1 255 ? 17.445 27.774 11.694 1.00 85.25 255 HIS A C 1
ATOM 1917 O O . HIS A 1 255 ? 17.944 27.400 10.623 1.00 85.25 255 HIS A O 1
ATOM 1923 N N . GLY A 1 256 ? 16.268 28.405 11.728 1.00 84.56 256 GLY A N 1
ATOM 1924 C CA . GLY A 1 256 ? 15.525 28.861 10.556 1.00 84.56 256 GLY A CA 1
ATOM 1925 C C . GLY A 1 256 ? 15.318 27.771 9.490 1.00 84.56 256 GLY A C 1
ATOM 1926 O O . GLY A 1 256 ? 14.732 26.723 9.767 1.00 84.56 256 GLY A O 1
ATOM 1927 N N . PRO A 1 257 ? 15.766 27.982 8.237 1.00 78.88 257 PRO A N 1
ATOM 1928 C CA . PRO A 1 257 ? 15.458 27.082 7.126 1.00 78.88 257 PRO A CA 1
ATOM 1929 C C . PRO A 1 257 ? 16.154 25.714 7.208 1.00 78.88 257 PRO A C 1
ATOM 1931 O O . PRO A 1 257 ? 15.697 24.777 6.558 1.00 78.88 257 PRO A O 1
ATOM 1934 N N . GLN A 1 258 ? 17.235 25.573 7.984 1.00 79.50 258 GLN A N 1
ATOM 1935 C CA . GLN A 1 258 ? 17.941 24.293 8.134 1.00 79.50 258 GLN A CA 1
ATOM 1936 C C . GLN A 1 258 ? 17.159 23.315 9.018 1.00 79.50 258 GLN A C 1
ATOM 1938 O O . GLN A 1 258 ? 17.146 22.119 8.736 1.00 79.50 258 GLN A O 1
ATOM 1943 N N . TRP A 1 259 ? 16.445 23.828 10.024 1.00 82.00 259 TRP A N 1
ATOM 1944 C CA . TRP A 1 259 ? 15.596 23.016 10.896 1.00 82.00 259 TRP A CA 1
ATOM 1945 C C . TRP A 1 259 ? 14.361 22.481 10.163 1.00 82.00 259 TRP A C 1
ATOM 1947 O O . TRP A 1 259 ? 14.028 21.303 10.265 1.00 82.00 259 TRP A O 1
ATOM 1957 N N . ARG A 1 260 ? 13.751 23.302 9.296 1.00 73.94 260 ARG A N 1
ATOM 1958 C CA . ARG A 1 260 ? 12.587 22.903 8.480 1.00 73.94 260 ARG A CA 1
ATOM 1959 C C . ARG A 1 260 ? 12.847 21.729 7.529 1.00 73.94 260 ARG A C 1
ATOM 1961 O O . ARG A 1 260 ? 11.899 21.063 7.136 1.00 73.94 260 ARG A O 1
ATOM 1968 N N . LEU A 1 261 ? 14.100 21.478 7.144 1.00 68.69 261 LEU A N 1
ATOM 1969 C CA . LEU A 1 261 ? 14.470 20.336 6.293 1.00 68.69 261 LEU A CA 1
ATOM 1970 C C . LEU A 1 261 ? 14.558 19.016 7.074 1.00 68.69 261 LEU A C 1
ATOM 1972 O O . LEU A 1 261 ? 14.470 17.949 6.472 1.00 68.69 261 LEU A O 1
ATOM 1976 N N . VAL A 1 262 ? 14.740 19.094 8.395 1.00 70.44 262 VAL A N 1
ATOM 1977 C CA . VAL A 1 262 ? 14.855 17.943 9.306 1.00 70.44 262 VAL A CA 1
ATOM 1978 C C . VAL A 1 262 ? 13.549 17.707 10.072 1.00 70.44 262 VAL A C 1
ATOM 1980 O O . VAL A 1 262 ? 13.278 16.583 10.486 1.00 70.44 262 VAL A O 1
ATOM 1983 N N . SER A 1 263 ? 12.710 18.736 10.217 1.00 67.00 263 SER A N 1
ATOM 1984 C CA . SER A 1 263 ? 11.426 18.654 10.910 1.00 67.00 263 SER A CA 1
ATOM 1985 C C . SER A 1 263 ? 10.428 17.741 10.188 1.00 67.00 263 SER A C 1
ATOM 1987 O O . SER A 1 263 ? 9.644 18.154 9.334 1.00 67.00 263 SER A O 1
ATOM 1989 N N . THR A 1 264 ? 10.416 16.470 10.579 1.00 62.97 264 THR A N 1
ATOM 1990 C CA . THR A 1 264 ? 9.270 15.563 10.412 1.00 62.97 264 THR A CA 1
ATOM 1991 C C . THR A 1 264 ? 8.287 15.669 11.582 1.00 62.97 264 THR A C 1
ATOM 1993 O O . THR A 1 264 ? 7.195 15.099 11.533 1.00 62.97 264 THR A O 1
ATOM 1996 N N . ALA A 1 265 ? 8.671 16.400 12.635 1.00 64.88 265 ALA A N 1
ATOM 1997 C CA . ALA A 1 265 ? 7.934 16.523 13.884 1.00 64.88 265 ALA A CA 1
ATOM 1998 C C . ALA A 1 265 ? 6.572 17.201 13.684 1.00 64.88 265 ALA A C 1
ATOM 2000 O O . ALA A 1 265 ? 5.581 16.730 14.226 1.00 64.88 265 ALA A O 1
ATOM 2001 N N . SER A 1 266 ? 6.461 18.226 12.831 1.00 72.00 266 SER A N 1
ATOM 2002 C CA . SER A 1 266 ? 5.189 18.949 12.641 1.00 72.00 266 SER A CA 1
ATOM 2003 C C . SER A 1 266 ? 4.038 18.067 12.117 1.00 72.00 266 SER A C 1
ATOM 2005 O O . SER A 1 266 ? 2.910 18.142 12.615 1.00 72.00 266 SER A O 1
ATOM 2007 N N . ALA A 1 267 ? 4.304 17.170 11.162 1.00 79.81 267 ALA A N 1
ATOM 2008 C CA . ALA A 1 267 ? 3.304 16.235 10.637 1.00 79.81 267 ALA A CA 1
ATOM 2009 C C . ALA A 1 267 ? 2.959 15.123 11.648 1.00 79.81 267 ALA A C 1
ATOM 2011 O O . ALA A 1 267 ? 1.798 14.742 11.792 1.00 79.81 267 ALA A O 1
ATOM 2012 N N . ALA A 1 268 ? 3.954 14.630 12.390 1.00 83.38 268 ALA A N 1
ATOM 2013 C CA . ALA A 1 268 ? 3.741 13.625 13.428 1.00 83.38 268 ALA A CA 1
ATOM 2014 C C . ALA A 1 268 ? 2.963 14.190 14.634 1.00 83.38 268 ALA A C 1
ATOM 2016 O O . ALA A 1 268 ? 2.025 13.554 15.111 1.00 83.38 268 ALA A O 1
ATOM 2017 N N . ILE A 1 269 ? 3.290 15.408 15.083 1.00 84.81 269 ILE A N 1
ATOM 2018 C CA . ILE A 1 269 ? 2.611 16.112 16.183 1.00 84.81 269 ILE A CA 1
ATOM 2019 C C . ILE A 1 269 ? 1.158 16.408 15.810 1.00 84.81 269 ILE A C 1
ATOM 2021 O O . ILE A 1 269 ? 0.262 16.215 16.629 1.00 84.81 269 ILE A O 1
ATOM 2025 N N . THR A 1 270 ? 0.890 16.843 14.576 1.00 86.69 270 THR A N 1
ATOM 2026 C CA . THR A 1 270 ? -0.489 17.102 14.127 1.00 86.69 270 THR A CA 1
ATOM 2027 C C . THR A 1 270 ? -1.330 15.826 14.072 1.00 86.69 270 THR A C 1
ATOM 2029 O O . THR A 1 270 ? -2.469 15.844 14.545 1.00 86.69 270 THR A O 1
ATOM 2032 N N . ALA A 1 271 ? -0.773 14.709 13.590 1.00 91.12 271 ALA A N 1
ATOM 2033 C CA . ALA A 1 271 ? -1.435 13.404 13.645 1.00 91.12 271 ALA A CA 1
ATOM 2034 C C . ALA A 1 271 ? -1.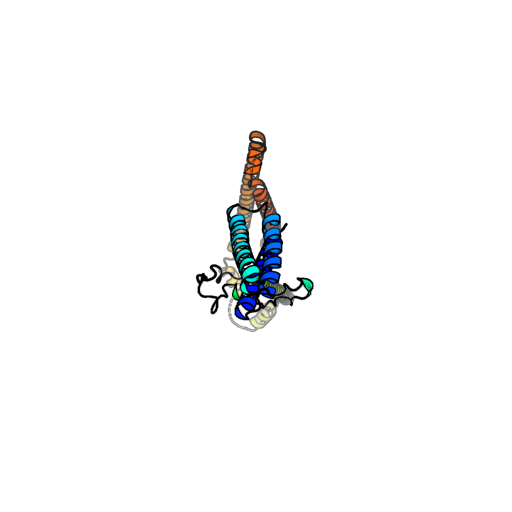691 12.952 15.097 1.00 91.12 271 ALA A C 1
ATOM 2036 O O . ALA A 1 271 ? -2.822 12.617 15.450 1.00 91.12 271 ALA A O 1
ATOM 2037 N N . ALA A 1 272 ? -0.685 13.051 15.971 1.00 90.69 272 ALA A N 1
ATOM 2038 C CA . ALA A 1 272 ? -0.816 12.701 17.385 1.00 90.69 272 ALA A CA 1
ATOM 2039 C C . ALA A 1 272 ? -1.840 13.583 18.125 1.00 90.69 272 ALA A C 1
ATOM 2041 O O . ALA A 1 272 ? -2.588 13.087 18.968 1.00 90.69 272 ALA A O 1
ATOM 2042 N N . ARG A 1 273 ? -1.945 14.878 17.790 1.00 91.50 273 ARG A N 1
ATOM 2043 C CA . ARG A 1 273 ? -2.990 15.769 18.327 1.00 91.50 273 ARG A CA 1
ATOM 2044 C C . ARG A 1 273 ? -4.384 15.372 17.852 1.00 91.50 273 ARG A C 1
ATOM 2046 O O . ARG A 1 273 ? -5.329 15.445 18.640 1.00 91.50 273 ARG A O 1
ATOM 2053 N N . ALA A 1 274 ? -4.531 14.946 16.598 1.00 93.75 274 ALA A N 1
ATOM 2054 C CA . ALA A 1 274 ? -5.805 14.434 16.100 1.00 93.75 274 ALA A CA 1
ATOM 2055 C C . ALA A 1 274 ? -6.231 13.183 16.889 1.00 93.75 274 ALA A C 1
ATOM 2057 O O . ALA A 1 274 ? -7.367 13.120 17.370 1.00 93.75 274 ALA A O 1
ATOM 2058 N N . ASP A 1 275 ? -5.303 12.258 17.137 1.00 93.56 275 ASP A N 1
ATOM 2059 C CA . ASP A 1 275 ? -5.553 11.069 17.957 1.00 93.56 275 ASP A CA 1
ATOM 2060 C C . ASP A 1 275 ? -5.881 11.425 19.413 1.00 93.56 275 ASP A C 1
ATOM 2062 O O . ASP A 1 275 ? -6.862 10.917 19.966 1.00 93.56 275 ASP A O 1
ATOM 2066 N N . LEU A 1 276 ? -5.142 12.360 20.022 1.00 94.00 276 LEU A N 1
ATOM 2067 C CA . LEU A 1 276 ? -5.418 12.852 21.374 1.00 94.00 276 LEU A CA 1
ATOM 2068 C C . LEU A 1 276 ? -6.815 13.480 21.471 1.00 94.00 276 LEU A C 1
ATOM 2070 O O . LEU A 1 276 ? -7.536 13.224 22.436 1.00 94.00 276 LEU A O 1
ATOM 2074 N N . SER A 1 277 ? -7.234 14.248 20.461 1.00 93.75 277 SER A N 1
ATOM 2075 C CA . SER A 1 277 ? -8.577 14.839 20.406 1.00 93.75 277 SER A CA 1
ATOM 2076 C C . SER A 1 277 ? -9.687 13.784 20.272 1.00 93.75 277 SER A C 1
ATOM 2078 O O . SER A 1 277 ? -10.749 13.902 20.884 1.00 93.75 277 SER A O 1
ATOM 2080 N N . SER A 1 278 ? -9.430 12.699 19.534 1.00 95.62 278 SER A N 1
ATOM 2081 C CA . SER A 1 278 ? -10.340 11.553 19.427 1.00 95.62 278 SER A CA 1
ATOM 2082 C C . SER A 1 278 ? -10.449 10.801 20.758 1.00 95.62 278 SER A C 1
ATOM 2084 O O . SER A 1 278 ? -11.547 10.448 21.202 1.00 95.62 278 SER A O 1
ATOM 2086 N N . CYS A 1 279 ? -9.323 10.600 21.445 1.00 93.56 279 CYS A N 1
ATOM 2087 C CA . CYS A 1 279 ? -9.278 10.000 22.776 1.00 93.56 279 CYS A CA 1
ATOM 2088 C C . CYS A 1 279 ? -9.994 10.863 23.822 1.00 93.56 279 CYS A C 1
ATOM 2090 O O . CYS A 1 279 ? -10.808 10.336 24.580 1.00 93.56 279 CYS A O 1
ATOM 2092 N N . SER A 1 280 ? -9.772 12.179 23.840 1.00 92.94 280 SER A N 1
ATOM 2093 C CA . SER A 1 280 ? -10.442 13.082 24.782 1.00 92.94 280 SER A CA 1
ATOM 2094 C C . SER A 1 280 ? -11.955 13.141 24.545 1.00 92.94 280 SER A C 1
ATOM 2096 O O . SER A 1 280 ? -12.729 13.107 25.505 1.00 92.94 280 SER A O 1
ATOM 2098 N N . ALA A 1 281 ? -12.407 13.102 23.286 1.00 94.69 281 ALA A N 1
ATOM 2099 C CA . ALA A 1 281 ? -13.826 12.986 22.955 1.00 94.69 281 ALA A CA 1
ATOM 2100 C C . ALA A 1 281 ? -14.438 11.688 23.513 1.00 94.69 281 ALA A C 1
ATOM 2102 O O . ALA A 1 281 ? -15.493 11.734 24.156 1.00 94.69 281 ALA A O 1
ATOM 2103 N N . LYS A 1 282 ? -13.758 10.543 23.346 1.00 94.25 282 LYS A N 1
ATOM 2104 C CA . LYS A 1 282 ? -14.185 9.253 23.919 1.00 94.25 282 LYS A CA 1
ATOM 2105 C C . LYS A 1 282 ? -14.211 9.283 25.447 1.00 94.25 282 LYS A C 1
ATOM 2107 O O . LYS A 1 282 ? -15.178 8.801 26.031 1.00 94.25 282 LYS A O 1
ATOM 2112 N N . LEU A 1 283 ? -13.211 9.887 26.092 1.00 93.00 283 LEU A N 1
ATOM 2113 C CA . LEU A 1 283 ? -13.183 10.050 27.550 1.00 93.00 283 LEU A CA 1
ATOM 2114 C C . LEU A 1 283 ? -14.338 10.925 28.043 1.00 93.00 283 LEU A C 1
ATOM 2116 O O . LEU A 1 283 ? -14.997 10.562 29.011 1.00 93.00 283 LEU A O 1
ATOM 2120 N N . SER A 1 284 ? -14.669 12.010 27.339 1.00 92.75 284 SER A N 1
ATOM 2121 C CA . SER A 1 284 ? -15.824 12.849 27.687 1.00 92.75 284 SER A CA 1
ATOM 2122 C C . SER A 1 284 ? -17.163 12.103 27.558 1.00 92.75 284 SER A C 1
ATOM 2124 O O . SER A 1 284 ? -18.077 12.309 28.359 1.00 92.75 284 SER A O 1
ATOM 2126 N N . ALA A 1 285 ? -17.289 11.212 26.569 1.00 93.12 285 ALA A N 1
ATOM 2127 C CA . ALA A 1 285 ? -18.464 10.362 26.400 1.00 93.12 285 ALA A CA 1
ATOM 2128 C C . ALA A 1 285 ? -18.543 9.290 27.499 1.00 93.12 285 ALA A C 1
ATOM 2130 O O . ALA A 1 285 ? -19.619 9.070 28.058 1.00 93.12 285 ALA A O 1
ATOM 2131 N N . ALA A 1 286 ? -17.407 8.681 27.851 1.00 91.50 286 ALA A N 1
ATOM 2132 C CA . ALA A 1 286 ? -17.303 7.738 28.958 1.00 91.50 286 ALA A CA 1
ATOM 2133 C C . ALA A 1 286 ? -17.654 8.398 30.300 1.00 91.50 286 ALA A C 1
ATOM 2135 O O . ALA A 1 286 ? -18.453 7.843 31.043 1.00 91.50 286 ALA A O 1
ATOM 2136 N N . ALA A 1 287 ? -17.173 9.616 30.567 1.00 91.25 287 ALA A N 1
ATOM 2137 C CA . ALA A 1 287 ? -17.510 10.380 31.770 1.00 91.25 287 ALA A CA 1
ATOM 2138 C C . ALA A 1 287 ? -19.026 10.630 31.895 1.00 91.25 287 ALA A C 1
ATOM 2140 O O . ALA A 1 287 ? -19.617 10.438 32.958 1.00 91.25 287 ALA A O 1
ATOM 2141 N N . LYS A 1 288 ? -19.702 10.980 30.789 1.00 92.38 288 LYS A N 1
ATOM 2142 C CA . LYS A 1 288 ? -21.172 11.120 30.759 1.00 92.38 288 LYS A CA 1
ATOM 2143 C C . LYS A 1 288 ? -21.884 9.794 31.041 1.00 92.38 288 LYS A C 1
ATOM 2145 O O . LYS A 1 288 ? -22.865 9.778 31.779 1.00 92.38 288 LYS A O 1
ATOM 2150 N N . ALA A 1 289 ? -21.406 8.687 30.471 1.00 91.88 289 ALA A N 1
ATOM 2151 C CA . ALA A 1 289 ? -21.967 7.361 30.728 1.00 91.88 289 ALA A CA 1
ATOM 2152 C C . ALA A 1 289 ? -21.762 6.934 32.191 1.00 91.88 289 ALA A C 1
ATOM 2154 O O . ALA A 1 289 ? -22.703 6.461 32.830 1.00 91.88 289 ALA A O 1
ATOM 2155 N N . ASN A 1 290 ? -20.571 7.177 32.744 1.00 92.00 290 ASN A N 1
ATOM 2156 C CA . ASN A 1 290 ? -20.253 6.935 34.146 1.00 92.00 290 ASN A CA 1
ATOM 2157 C C . ASN A 1 290 ? -21.191 7.737 35.056 1.00 92.00 290 ASN A C 1
ATOM 2159 O O . ASN A 1 290 ? -21.770 7.163 35.974 1.00 92.00 290 ASN A O 1
ATOM 2163 N N . ALA A 1 291 ? -21.430 9.022 34.765 1.00 90.19 291 ALA A N 1
ATOM 2164 C CA . ALA A 1 291 ? -22.364 9.862 35.520 1.00 90.19 291 ALA A CA 1
ATOM 2165 C C . ALA A 1 291 ? -23.783 9.266 35.585 1.00 90.19 291 ALA A C 1
ATOM 2167 O O . ALA A 1 291 ? -24.388 9.242 36.657 1.00 90.19 291 ALA A O 1
ATOM 2168 N N . LEU A 1 292 ? -24.291 8.710 34.478 1.00 91.00 292 LEU A N 1
ATOM 2169 C CA . LEU A 1 292 ? -25.588 8.019 34.456 1.00 91.00 292 LEU A CA 1
ATOM 2170 C C . LEU A 1 292 ? -25.586 6.746 35.313 1.00 91.00 292 LEU A C 1
ATOM 2172 O O . LEU A 1 292 ? -26.585 6.437 35.967 1.00 91.00 292 LEU A O 1
ATOM 2176 N N . VAL A 1 293 ? -24.479 5.999 35.322 1.00 89.56 293 VAL A N 1
ATOM 2177 C CA . VAL A 1 293 ? -24.321 4.817 36.181 1.00 89.56 293 VAL A CA 1
ATOM 2178 C C . VAL A 1 293 ? -24.294 5.226 37.654 1.00 89.56 293 VAL A C 1
ATOM 2180 O O . VAL A 1 293 ? -25.010 4.619 38.448 1.00 89.56 293 VAL A O 1
ATOM 2183 N N . PHE A 1 294 ? -23.554 6.278 38.017 1.00 88.00 294 PHE A N 1
ATOM 2184 C CA . PHE A 1 294 ? -23.525 6.815 39.382 1.00 88.00 294 PHE A CA 1
ATOM 2185 C C . PHE A 1 294 ? -24.906 7.309 39.836 1.00 88.00 294 PHE A C 1
ATOM 2187 O O . PHE A 1 294 ? -25.306 7.032 40.964 1.00 88.00 294 PHE A O 1
ATOM 2194 N N . GLU A 1 295 ? -25.662 7.988 38.967 1.00 91.12 295 GLU A N 1
ATOM 2195 C CA . GLU A 1 295 ? -27.027 8.445 39.266 1.00 91.12 295 GLU A CA 1
ATOM 2196 C C . GLU A 1 295 ? -27.997 7.270 39.475 1.00 91.12 295 GLU A C 1
ATOM 2198 O O . GLU A 1 295 ? -28.827 7.285 40.384 1.00 91.12 295 GLU A O 1
ATOM 2203 N N . ARG A 1 296 ? -27.900 6.222 38.649 1.00 89.12 296 ARG A N 1
ATOM 2204 C CA . ARG A 1 296 ? -28.716 5.010 38.824 1.00 89.12 296 ARG A CA 1
ATOM 2205 C C . ARG A 1 296 ? -28.341 4.260 40.095 1.00 89.12 296 ARG A C 1
ATOM 2207 O O . ARG A 1 296 ? -29.230 3.829 40.823 1.00 89.12 296 ARG A O 1
ATOM 2214 N N . PHE A 1 297 ? -27.047 4.129 40.366 1.00 88.44 297 PHE A N 1
ATOM 2215 C CA . PHE A 1 297 ? -26.545 3.493 41.576 1.00 88.44 297 PHE A CA 1
ATOM 2216 C C . PHE A 1 297 ? -27.023 4.242 42.826 1.00 88.44 297 PHE A C 1
ATOM 2218 O O . PHE A 1 297 ? -27.577 3.616 43.725 1.00 88.44 297 PHE A O 1
ATOM 2225 N N . SER A 1 298 ? -26.918 5.575 42.848 1.00 86.38 298 SER A N 1
ATOM 2226 C CA . SER A 1 298 ? -27.354 6.380 43.993 1.00 86.38 298 SER A CA 1
ATOM 2227 C C . SER A 1 298 ? -28.858 6.268 44.248 1.00 86.38 298 SER A C 1
ATOM 2229 O O . SER A 1 298 ? -29.259 6.097 45.397 1.00 86.38 298 SER A O 1
ATOM 2231 N N . LYS A 1 299 ? -29.690 6.273 43.196 1.00 87.25 299 LYS A N 1
ATOM 2232 C CA . LYS A 1 299 ? -31.144 6.053 43.299 1.00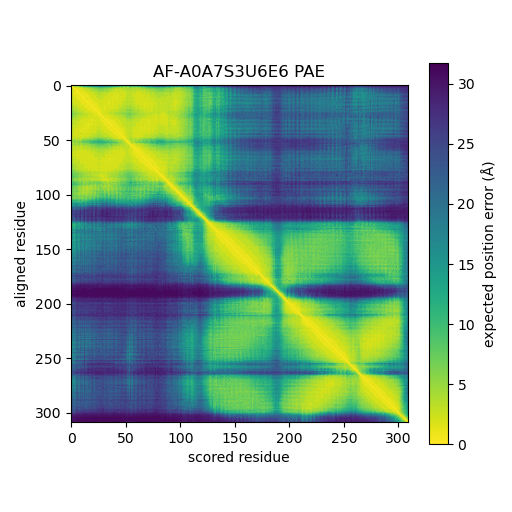 87.25 299 LYS A CA 1
ATOM 2233 C C . LYS A 1 299 ? -31.489 4.695 43.910 1.00 87.25 299 LYS A C 1
ATOM 2235 O O . LYS A 1 299 ? -32.359 4.631 44.774 1.00 87.25 299 LYS A O 1
ATOM 2240 N N . LEU A 1 300 ? -30.800 3.631 43.494 1.00 81.56 300 LEU A N 1
ATOM 2241 C CA . LEU A 1 300 ? -31.012 2.284 44.033 1.00 81.56 300 LEU A CA 1
ATOM 2242 C C . LEU A 1 300 ? -30.594 2.202 45.507 1.00 81.56 300 LEU A C 1
ATOM 2244 O O . LEU A 1 300 ? -31.369 1.726 46.328 1.00 81.56 300 LEU A O 1
ATOM 2248 N N . THR A 1 301 ? -29.437 2.763 45.871 1.00 76.81 301 THR A N 1
ATOM 2249 C CA . THR A 1 301 ? -28.976 2.776 47.272 1.00 76.81 301 THR A CA 1
ATOM 2250 C C . THR A 1 301 ? -29.788 3.707 48.179 1.00 76.81 301 THR A C 1
ATOM 2252 O O . THR A 1 301 ? -29.885 3.466 49.376 1.00 76.81 301 THR A O 1
ATOM 2255 N N . ALA A 1 302 ? -30.381 4.776 47.634 1.00 67.25 302 ALA A N 1
ATOM 2256 C CA . ALA A 1 302 ? -31.238 5.691 48.389 1.00 67.25 302 ALA A CA 1
ATOM 2257 C C . ALA A 1 302 ? -32.636 5.103 48.636 1.00 67.25 302 ALA A C 1
ATOM 2259 O O . ALA A 1 302 ? -33.249 5.404 49.656 1.00 67.25 302 ALA A O 1
ATOM 2260 N N . SER A 1 303 ? -33.129 4.251 47.730 1.00 55.75 303 SER A N 1
ATOM 2261 C CA . SER A 1 303 ? -34.393 3.530 47.914 1.00 55.75 303 SER A CA 1
ATOM 2262 C C . SER A 1 303 ? -34.319 2.505 49.053 1.00 55.75 303 SER A C 1
ATOM 2264 O O . SER A 1 303 ? -35.307 2.331 49.759 1.00 55.75 303 SER A O 1
ATOM 2266 N N . ASP A 1 304 ? -33.154 1.889 49.279 1.00 51.28 304 ASP A N 1
ATOM 2267 C CA . ASP A 1 304 ? -32.905 0.973 50.408 1.00 51.28 304 ASP A CA 1
ATOM 2268 C C . ASP A 1 304 ? -32.828 1.687 51.774 1.00 51.28 304 ASP A C 1
ATOM 2270 O O . ASP A 1 304 ? -32.862 1.039 52.819 1.00 51.28 304 ASP A O 1
ATOM 2274 N N . ALA A 1 305 ? -32.747 3.024 51.801 1.00 39.34 305 ALA A N 1
ATOM 2275 C CA . ALA A 1 305 ? -32.725 3.807 53.039 1.00 39.34 305 ALA A CA 1
ATOM 2276 C C . ALA A 1 305 ? -34.126 4.128 53.603 1.00 39.34 305 ALA A C 1
ATOM 2278 O O . ALA A 1 305 ? -34.218 4.748 54.664 1.00 39.34 305 ALA A O 1
ATOM 2279 N N . MET A 1 306 ? -35.214 3.713 52.939 1.00 35.22 306 MET A N 1
ATOM 2280 C CA . MET A 1 306 ? -36.533 3.648 53.578 1.00 35.22 306 MET A CA 1
ATOM 2281 C C . MET A 1 306 ? -36.573 2.377 54.431 1.00 35.22 306 MET A C 1
ATOM 2283 O O . MET A 1 306 ? -36.562 1.285 53.862 1.00 35.22 306 MET A O 1
ATOM 2287 N N . PRO A 1 307 ? -36.604 2.477 55.774 1.00 34.25 307 PRO A N 1
ATOM 2288 C CA . PRO A 1 307 ? -36.751 1.295 56.600 1.00 34.25 307 PRO A CA 1
ATOM 2289 C C . PRO A 1 307 ? -38.098 0.667 56.244 1.00 34.25 307 PRO A C 1
ATOM 2291 O O . PRO A 1 307 ? -39.145 1.295 56.410 1.00 34.25 307 PRO A O 1
ATOM 2294 N N . LEU A 1 308 ? -38.054 -0.552 55.707 1.00 36.47 308 LEU A N 1
ATOM 2295 C CA . LEU A 1 308 ? -39.200 -1.448 55.694 1.00 36.47 308 LEU A CA 1
ATOM 2296 C C . LEU A 1 308 ? -39.623 -1.616 57.161 1.00 36.47 308 LEU A C 1
ATOM 2298 O O . LEU A 1 308 ? -38.932 -2.280 57.934 1.00 36.47 308 LEU A O 1
ATOM 2302 N N . LEU A 1 309 ? -40.675 -0.883 57.536 1.00 32.25 309 LEU A N 1
ATOM 2303 C CA . LEU A 1 309 ? -41.426 -1.041 58.780 1.00 32.25 309 LEU A CA 1
ATOM 2304 C C . LEU A 1 309 ? -42.089 -2.417 58.817 1.00 32.25 309 LEU A C 1
ATOM 2306 O O . LEU A 1 309 ? -42.662 -2.806 57.774 1.00 32.25 309 LEU A O 1
#